Protein AF-J3NDD3-F1 (afdb_monomer_lite)

InterPro domains:
  IPR015679 Phospholipase D family [PTHR18896] (61-213)

Organism: Oryza brachyantha (NCBI:txid4533)

pLDDT: mean 72.45, std 20.19, range [24.38, 97.38]

Sequence (214 aa):
MSQSRAKLGLARESSVKRRPSSTYVLLTVKGPTATCSLSCVVRHPRVARRPLPPSLGVLAATRVATGDPVEGWLDLHGGEHRGHGTPPPTPRARLRFWDVEFDPGWDAGVRLPGSPVYFPERSNCRVRLYQNSPLSGEFDPWVRLVGGLWYRLARLREDLHVAIRDARQFLYVAGCSVNTAITLVRDAAWMIPEADGVTLGELLRRKADEGVRL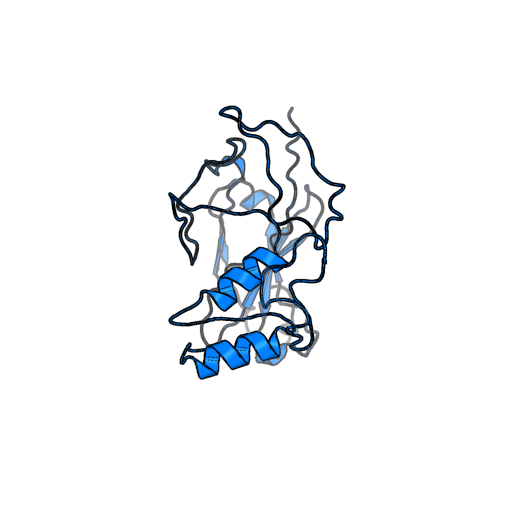

Foldseek 3Di:
DDPPPDPPDPPPDDPFPDDPQDFTWDWDWDDDPVFTKTKTFTDGPVCVPDPFPTQIFIDGVVVQVVQDKDWDWTRGDGGPPPPDPDGGDTDIDIHGDDDPVPPPCVVVPDDQDQDPDPDGDDPPDDDADADDPDDDPPPQDQDADPPRDGDDHDQVLVVVLCCLQPDQAEDDDDDPDDDQQDQSDDDPVDDDPPSPNHTNVNSNVVCVVSVYHD

Secondary structure (DSSP, 8-state):
-------------------TT--EEEEEEESSTTS-EEEEEEE-GGGTTS-PPPEEEEEEHHHHTT-SPEEEE---B-SSTTSSS-PPP--EEEE----GGGSTTTTS-S-------SS---SS-----B-SSPPPTT-----BPTTSPBP--B-HHHHHHHHHHT--SB-----S---TT-BS---GGGPPTT-TT-BHHHHHHHHHHTT-B-

Radius of gyration: 27.93 Å; chains: 1; bounding box: 60×58×60 Å

Structure (mmCIF, N/CA/C/O backbone):
data_AF-J3NDD3-F1
#
_entry.id   AF-J3NDD3-F1
#
loop_
_atom_site.group_PDB
_atom_site.id
_atom_site.type_symbol
_atom_site.label_atom_id
_atom_site.label_alt_id
_atom_site.label_comp_id
_atom_site.label_asym_id
_atom_site.label_entity_id
_atom_site.label_seq_id
_atom_site.pdbx_PDB_ins_code
_atom_site.Cartn_x
_atom_site.Cartn_y
_atom_site.Cartn_z
_atom_site.occupancy
_atom_site.B_iso_or_equiv
_atom_site.auth_seq_id
_atom_site.auth_comp_id
_atom_site.auth_asym_id
_atom_site.auth_atom_id
_atom_site.pdbx_PDB_model_num
ATOM 1 N N . MET A 1 1 ? 22.011 18.867 -31.362 1.00 29.33 1 MET A N 1
ATOM 2 C CA . MET A 1 1 ? 22.880 18.088 -30.452 1.00 29.33 1 MET A CA 1
ATOM 3 C C . MET A 1 1 ? 22.247 18.118 -29.068 1.00 29.33 1 MET A C 1
ATOM 5 O O . MET A 1 1 ? 22.497 19.047 -28.315 1.00 29.33 1 MET A O 1
ATOM 9 N N . SER A 1 2 ? 21.349 17.173 -28.782 1.00 25.53 2 SER A N 1
ATOM 10 C CA . SER A 1 2 ? 20.700 17.047 -27.472 1.00 25.53 2 SER A CA 1
ATOM 11 C C . SER A 1 2 ? 21.396 15.920 -26.715 1.00 25.53 2 SER A C 1
ATOM 13 O O . SER A 1 2 ? 21.479 14.803 -27.220 1.00 25.53 2 SER A O 1
ATOM 15 N N . GLN A 1 3 ? 21.985 16.226 -25.561 1.00 25.28 3 GLN A N 1
ATOM 16 C CA . GLN A 1 3 ? 22.565 15.219 -24.678 1.00 25.28 3 GLN A CA 1
ATOM 17 C C . GLN A 1 3 ? 21.423 14.525 -23.927 1.00 25.28 3 GLN A C 1
ATOM 19 O O . GLN A 1 3 ? 20.888 15.081 -22.968 1.00 25.28 3 GLN A O 1
ATOM 24 N N . SER A 1 4 ? 21.059 13.309 -24.341 1.00 26.16 4 SER A N 1
ATOM 25 C CA . SER A 1 4 ? 20.128 12.467 -23.586 1.00 26.16 4 SER A CA 1
ATOM 26 C C . SER A 1 4 ? 20.752 12.095 -22.240 1.00 26.16 4 SER A C 1
ATOM 28 O O . SER A 1 4 ? 21.642 11.248 -22.140 1.00 26.16 4 SER A O 1
ATOM 30 N N . ARG A 1 5 ?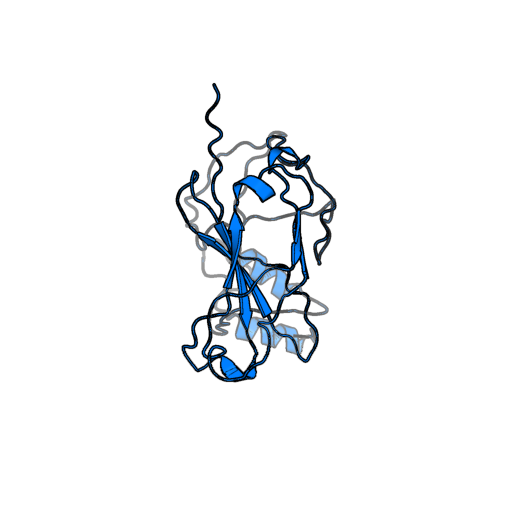 20.296 12.758 -21.173 1.00 25.59 5 ARG A N 1
ATOM 31 C CA . ARG A 1 5 ? 20.556 12.362 -19.785 1.00 25.59 5 ARG A CA 1
ATOM 32 C C . ARG A 1 5 ? 19.717 11.125 -19.468 1.00 25.59 5 ARG A C 1
ATOM 34 O O . ARG A 1 5 ? 18.643 11.227 -18.885 1.00 25.59 5 ARG A O 1
ATOM 41 N N . ALA A 1 6 ? 20.227 9.947 -19.814 1.00 28.81 6 ALA A N 1
ATOM 42 C CA . ALA A 1 6 ? 19.690 8.699 -19.292 1.00 28.81 6 ALA A CA 1
ATOM 43 C C . ALA A 1 6 ? 19.991 8.634 -17.786 1.00 28.81 6 ALA A C 1
ATOM 45 O O . ALA A 1 6 ? 21.134 8.456 -17.359 1.00 28.81 6 ALA A O 1
ATOM 46 N N . LYS A 1 7 ? 18.960 8.811 -16.959 1.00 25.27 7 LYS A N 1
ATOM 47 C CA . LYS A 1 7 ? 19.035 8.511 -15.531 1.00 25.27 7 LYS A CA 1
ATOM 48 C C . LYS A 1 7 ? 19.086 6.988 -15.425 1.00 25.27 7 LYS A C 1
ATOM 50 O O . LYS A 1 7 ? 18.067 6.325 -15.583 1.00 25.27 7 LYS A O 1
ATOM 55 N N . LEU A 1 8 ? 20.284 6.438 -15.217 1.00 30.91 8 LEU A N 1
ATOM 56 C CA . LEU A 1 8 ? 20.494 5.017 -14.940 1.00 30.91 8 LEU A CA 1
ATOM 57 C C . LEU A 1 8 ? 19.839 4.702 -13.584 1.00 30.91 8 LEU A C 1
ATOM 59 O O . LEU A 1 8 ? 20.473 4.739 -12.529 1.00 30.91 8 LEU A O 1
ATOM 63 N N . GLY A 1 9 ? 18.529 4.469 -13.593 1.00 24.38 9 GLY A N 1
ATOM 64 C CA . GLY A 1 9 ? 17.849 3.854 -12.470 1.00 24.38 9 GLY A CA 1
ATOM 65 C C . GLY A 1 9 ? 18.493 2.494 -12.259 1.00 24.38 9 GLY A C 1
ATOM 66 O O . GLY A 1 9 ? 18.558 1.692 -13.191 1.00 24.38 9 GLY A O 1
ATOM 67 N N . LEU A 1 10 ? 19.009 2.236 -11.054 1.00 27.72 10 LEU A N 1
ATOM 68 C CA . LEU A 1 10 ? 19.296 0.873 -10.632 1.00 27.72 10 LEU A CA 1
ATOM 69 C C . LEU A 1 10 ? 17.994 0.082 -10.783 1.00 27.72 10 LEU A C 1
ATOM 71 O O . LEU A 1 10 ? 17.135 0.127 -9.905 1.00 27.72 10 LEU A O 1
ATOM 75 N N . ALA A 1 11 ? 17.849 -0.637 -11.894 1.00 27.36 11 ALA A N 1
ATOM 76 C CA . ALA A 1 11 ? 16.815 -1.635 -12.068 1.00 27.36 11 ALA A CA 1
ATOM 77 C C . ALA A 1 11 ? 17.136 -2.794 -11.116 1.00 27.36 11 ALA A C 1
ATOM 79 O O . ALA A 1 11 ? 17.742 -3.802 -11.479 1.00 27.36 11 ALA A O 1
ATOM 80 N N . ARG A 1 12 ? 16.762 -2.629 -9.846 1.00 29.78 12 ARG A N 1
ATOM 81 C CA . ARG A 1 12 ? 16.504 -3.747 -8.947 1.00 29.78 12 ARG A CA 1
ATOM 82 C C . ARG A 1 12 ? 15.171 -4.349 -9.367 1.00 29.78 12 ARG A C 1
ATOM 84 O O . ARG A 1 12 ? 14.173 -4.076 -8.730 1.00 29.78 12 ARG A O 1
ATOM 91 N N . GLU A 1 13 ? 15.176 -5.119 -10.449 1.00 28.16 13 GLU A N 1
ATOM 92 C CA . GLU A 1 13 ? 14.287 -6.268 -10.641 1.00 28.16 13 GLU A CA 1
ATOM 93 C C . GLU A 1 13 ? 14.603 -6.931 -11.979 1.00 28.16 13 GLU A C 1
ATOM 95 O O . GLU A 1 13 ? 14.283 -6.454 -13.063 1.00 28.16 13 GLU A O 1
ATOM 100 N N . SER A 1 14 ? 15.298 -8.061 -11.887 1.00 33.69 14 SER A N 1
ATOM 101 C CA . SER A 1 14 ? 15.446 -8.996 -12.991 1.00 33.69 14 SER A CA 1
ATOM 102 C C . SER A 1 14 ? 14.223 -9.909 -12.985 1.00 33.69 14 SER A C 1
ATOM 104 O O . SER A 1 14 ? 13.894 -10.507 -11.961 1.00 33.69 14 SER A O 1
ATOM 106 N N . SER A 1 15 ? 13.549 -10.039 -14.130 1.00 29.89 15 SER A N 1
ATOM 107 C CA . SER A 1 15 ? 12.551 -11.091 -14.337 1.00 29.89 15 SER A CA 1
ATOM 108 C C . SER A 1 15 ? 13.238 -12.455 -14.250 1.00 29.89 15 SER A C 1
ATOM 110 O O . SER A 1 15 ? 13.868 -12.930 -15.193 1.00 29.89 15 SER A O 1
ATOM 112 N N . VAL A 1 16 ? 13.142 -13.083 -13.080 1.00 38.16 16 VAL A N 1
ATOM 113 C CA . VAL A 1 16 ? 13.649 -14.429 -12.814 1.00 38.16 16 VAL A CA 1
ATOM 114 C C . VAL A 1 16 ? 12.558 -15.432 -13.177 1.00 38.16 16 VAL A C 1
ATOM 116 O O . VAL A 1 16 ? 11.589 -15.605 -12.438 1.00 38.16 16 VAL A O 1
ATOM 119 N N . LYS A 1 17 ? 12.712 -16.145 -14.296 1.00 33.78 17 LYS A N 1
ATOM 120 C CA . LYS A 1 17 ? 11.849 -17.293 -14.607 1.00 33.78 17 LYS A CA 1
ATOM 121 C C . LYS A 1 17 ? 12.256 -18.468 -13.709 1.00 33.78 17 LYS A C 1
ATOM 123 O O . LYS A 1 17 ? 13.251 -19.140 -13.967 1.00 33.78 17 LYS A O 1
ATOM 128 N N . ARG A 1 18 ? 11.515 -18.679 -12.616 1.00 35.56 18 ARG A N 1
ATOM 129 C CA . ARG A 1 18 ? 11.771 -19.740 -11.627 1.00 35.56 18 ARG A CA 1
ATOM 130 C C . ARG A 1 18 ? 11.330 -21.109 -12.169 1.00 35.56 18 ARG A C 1
ATOM 132 O O . ARG A 1 18 ? 10.158 -21.300 -12.478 1.00 35.56 18 ARG A O 1
ATOM 139 N N . ARG A 1 19 ? 12.246 -22.078 -12.240 1.00 32.81 19 ARG A N 1
ATOM 140 C CA . ARG A 1 19 ? 11.951 -23.524 -12.219 1.00 32.81 19 ARG A CA 1
ATOM 141 C C . ARG A 1 19 ? 12.609 -24.149 -10.973 1.00 32.81 19 ARG A C 1
ATOM 143 O O . ARG A 1 19 ? 13.576 -23.591 -10.464 1.00 32.81 19 ARG A O 1
ATOM 150 N N . PRO A 1 20 ? 12.127 -25.288 -10.444 1.00 32.12 20 PRO A N 1
ATOM 151 C CA . PRO A 1 20 ? 12.496 -25.765 -9.099 1.00 32.12 20 PRO A CA 1
ATOM 152 C C . PRO A 1 20 ? 13.944 -26.275 -8.958 1.00 32.12 20 PRO A C 1
ATOM 154 O O . PRO A 1 20 ? 14.380 -26.614 -7.864 1.00 32.12 20 PRO A O 1
ATOM 157 N N . SER A 1 21 ? 14.710 -26.301 -10.048 1.00 37.81 21 SER A N 1
ATOM 158 C CA . SER A 1 21 ? 16.136 -26.648 -10.119 1.00 37.81 21 SER A CA 1
ATOM 159 C C . SER A 1 21 ? 17.009 -25.463 -10.574 1.00 37.81 21 SER A C 1
ATOM 161 O O . SER A 1 21 ? 18.148 -25.650 -10.998 1.00 37.81 21 SER A O 1
ATOM 163 N N . SER A 1 22 ? 16.466 -24.239 -10.531 1.00 44.84 22 SER A N 1
ATOM 164 C CA . SER A 1 22 ? 16.953 -23.099 -11.310 1.00 44.84 22 SER A CA 1
ATOM 165 C C . SER A 1 22 ? 18.345 -22.611 -10.930 1.00 44.84 22 SER A C 1
ATOM 167 O O . SER A 1 22 ? 18.571 -21.986 -9.895 1.00 44.84 22 SER A O 1
ATOM 169 N N . THR A 1 23 ? 19.244 -22.779 -11.887 1.00 49.88 23 THR A N 1
ATOM 170 C CA . THR A 1 23 ? 20.278 -21.811 -12.225 1.00 49.88 23 THR A CA 1
ATOM 171 C C . THR A 1 23 ? 19.677 -20.408 -12.361 1.00 49.88 23 THR A C 1
ATOM 173 O O . THR A 1 23 ? 18.694 -20.227 -13.083 1.00 49.88 23 THR A O 1
ATOM 176 N N . TYR A 1 24 ? 20.259 -19.413 -11.690 1.00 52.03 24 TYR A N 1
ATOM 177 C CA . TYR A 1 24 ? 19.847 -18.011 -11.827 1.00 52.03 24 TYR A CA 1
ATOM 178 C C . TYR A 1 24 ? 20.755 -17.284 -12.815 1.00 52.03 24 TYR A C 1
ATOM 180 O O . TYR A 1 24 ? 21.969 -17.496 -12.796 1.00 52.03 24 TYR A O 1
ATOM 188 N N . VAL A 1 25 ? 20.153 -16.423 -13.639 1.00 57.19 25 VAL A N 1
ATOM 189 C CA . VAL A 1 25 ? 20.851 -15.504 -14.542 1.00 57.19 25 VAL A CA 1
ATOM 190 C C . VAL A 1 25 ? 20.721 -14.093 -13.985 1.00 57.19 25 VAL A C 1
ATOM 192 O O . VAL A 1 25 ? 19.612 -13.577 -13.860 1.00 57.19 25 VAL A O 1
ATOM 195 N N . LEU A 1 26 ? 21.847 -13.475 -13.638 1.00 59.88 26 LEU A N 1
ATOM 196 C CA . LEU A 1 26 ? 21.906 -12.064 -13.252 1.00 59.88 26 LEU A CA 1
ATOM 197 C C . LEU A 1 26 ? 22.424 -11.249 -14.434 1.00 59.88 26 LEU A C 1
ATOM 199 O O . LEU A 1 26 ? 23.457 -11.602 -14.999 1.00 59.88 26 LEU A O 1
ATOM 203 N N . LEU A 1 27 ? 21.724 -10.164 -14.770 1.00 61.78 27 LEU A N 1
ATOM 204 C CA . LEU A 1 27 ? 22.181 -9.166 -15.733 1.00 61.78 27 LEU A CA 1
ATOM 205 C C . LEU A 1 27 ? 22.717 -7.955 -14.971 1.00 61.78 27 LEU A C 1
ATOM 207 O O . LEU A 1 27 ? 21.981 -7.350 -14.194 1.00 61.78 27 LEU A O 1
ATOM 211 N N . THR A 1 28 ? 23.989 -7.606 -15.170 1.00 62.12 28 THR A N 1
ATOM 212 C CA . THR A 1 28 ? 24.571 -6.390 -14.573 1.00 62.12 28 THR A CA 1
ATOM 213 C C . THR A 1 28 ? 25.165 -5.481 -15.637 1.00 62.12 28 THR A C 1
ATOM 215 O O . THR A 1 28 ? 25.828 -5.963 -16.557 1.00 62.12 28 THR A O 1
ATOM 218 N N . VAL A 1 29 ? 24.919 -4.176 -15.506 1.00 63.25 29 VAL A N 1
ATOM 219 C CA . VAL A 1 29 ? 25.505 -3.133 -16.355 1.00 63.25 29 VAL A CA 1
ATOM 220 C C . VAL A 1 29 ? 26.765 -2.608 -15.670 1.00 63.25 29 VAL A C 1
ATOM 222 O O . VAL A 1 29 ? 26.704 -2.188 -14.515 1.00 63.25 29 VAL A O 1
ATOM 225 N N . LYS A 1 30 ? 27.910 -2.650 -16.357 1.00 56.69 30 LYS A N 1
ATOM 226 C CA . LYS A 1 30 ? 29.196 -2.139 -15.851 1.00 56.69 30 LYS A CA 1
ATOM 227 C C . LYS A 1 30 ? 29.804 -1.123 -16.817 1.00 56.69 30 LYS A C 1
ATOM 229 O O . LYS A 1 30 ? 29.916 -1.438 -17.998 1.00 56.69 30 LYS A O 1
ATOM 234 N N . GLY A 1 31 ? 30.265 0.018 -16.295 1.00 52.38 31 GLY A N 1
ATOM 235 C CA . GLY A 1 31 ? 31.069 1.023 -17.013 1.00 52.38 31 GLY A CA 1
ATOM 236 C C . GLY A 1 31 ? 30.420 2.417 -17.115 1.00 52.38 31 GLY A C 1
ATOM 237 O O . GLY A 1 31 ? 29.223 2.545 -16.855 1.00 52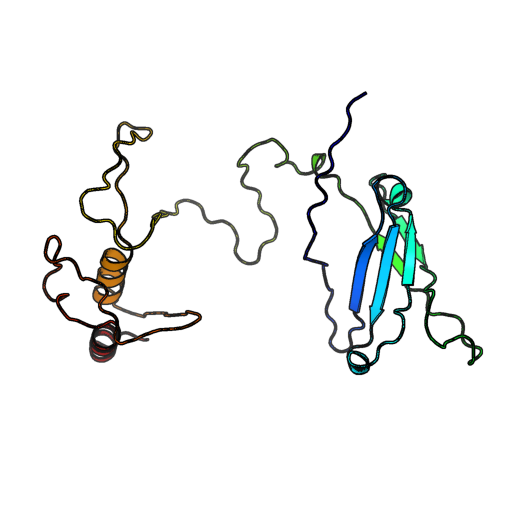.38 31 GLY A O 1
ATOM 238 N N . PRO A 1 32 ? 31.193 3.470 -17.457 1.00 49.78 32 PRO A N 1
ATOM 239 C CA . PRO A 1 32 ? 30.654 4.761 -17.892 1.00 49.78 32 PRO A CA 1
ATOM 240 C C . PRO A 1 32 ? 29.955 4.626 -19.256 1.00 49.78 32 PRO A C 1
ATOM 242 O O . PRO A 1 32 ? 30.239 3.700 -20.011 1.00 49.78 32 PRO A O 1
ATOM 245 N N . THR A 1 33 ? 29.066 5.566 -19.592 1.00 51.81 33 THR A N 1
ATOM 246 C CA . THR A 1 33 ? 28.130 5.524 -20.740 1.00 51.81 33 THR A CA 1
ATOM 247 C C . THR A 1 33 ? 28.732 5.084 -22.083 1.00 51.81 33 THR A C 1
ATOM 249 O O . THR A 1 33 ? 28.030 4.454 -22.868 1.00 51.81 33 THR A O 1
ATOM 252 N N . ALA A 1 34 ? 30.015 5.353 -22.347 1.00 43.97 34 ALA A N 1
ATOM 253 C CA . ALA A 1 34 ? 30.694 4.982 -23.594 1.00 43.97 34 ALA A CA 1
ATOM 254 C C . ALA A 1 34 ? 31.265 3.544 -23.630 1.00 43.97 34 ALA A C 1
ATOM 256 O O . ALA A 1 34 ? 31.567 3.038 -24.707 1.00 43.97 34 ALA A O 1
ATOM 257 N N . THR A 1 35 ? 31.414 2.871 -22.483 1.00 52.12 35 THR A N 1
ATOM 258 C CA . THR A 1 35 ? 31.997 1.516 -22.369 1.00 52.12 35 THR A CA 1
ATOM 259 C C . THR A 1 35 ? 31.118 0.555 -21.567 1.00 52.12 35 THR A C 1
ATOM 261 O O . THR A 1 35 ? 31.589 -0.457 -21.043 1.00 52.12 35 THR A O 1
ATOM 264 N N . CYS A 1 36 ? 29.817 0.849 -21.486 1.00 62.31 36 CYS A N 1
ATOM 265 C CA . CYS A 1 36 ? 28.849 0.002 -20.807 1.00 62.31 36 CYS A CA 1
ATOM 266 C C . CYS A 1 36 ? 28.810 -1.409 -21.415 1.00 62.31 36 CYS A C 1
ATOM 268 O O . CYS A 1 36 ? 28.701 -1.596 -22.630 1.00 62.31 36 CYS A O 1
ATOM 270 N N . SER A 1 37 ? 28.829 -2.415 -20.547 1.00 66.81 37 SER A N 1
ATOM 271 C CA . SER A 1 37 ? 28.619 -3.810 -20.921 1.00 66.81 37 SER A CA 1
ATOM 272 C C . SER A 1 37 ? 27.507 -4.435 -20.090 1.00 66.81 37 SER A C 1
ATOM 274 O O . SER A 1 37 ? 27.386 -4.174 -18.892 1.00 66.81 37 SER A O 1
ATOM 276 N N . LEU A 1 38 ? 26.685 -5.253 -20.740 1.00 67.19 38 LEU A N 1
ATOM 277 C CA . LEU A 1 38 ? 25.712 -6.132 -20.107 1.00 67.19 38 LEU A CA 1
ATOM 278 C C . LEU A 1 38 ? 26.392 -7.459 -19.828 1.00 67.19 38 LEU A C 1
ATOM 280 O O . LEU A 1 38 ? 26.977 -8.058 -20.727 1.00 67.19 38 LEU A O 1
ATOM 284 N N . SER A 1 39 ? 26.304 -7.923 -18.591 1.00 67.38 39 SER A N 1
ATOM 285 C CA . SER A 1 39 ? 26.954 -9.160 -18.191 1.00 67.38 39 SER A CA 1
ATOM 286 C C . SER A 1 39 ? 25.974 -10.168 -17.615 1.00 67.38 39 SER A C 1
ATOM 288 O O . SER A 1 39 ? 25.183 -9.825 -16.744 1.00 67.38 39 SER A O 1
ATOM 290 N N . CYS A 1 40 ? 26.034 -11.397 -18.119 1.00 69.19 40 CYS A N 1
ATOM 291 C CA . CYS A 1 40 ? 25.227 -12.539 -17.711 1.00 69.19 40 CYS A CA 1
ATOM 292 C C . CYS A 1 40 ? 26.032 -13.406 -16.744 1.00 69.19 40 CYS A C 1
ATOM 294 O O . CYS A 1 40 ? 27.119 -13.861 -17.095 1.00 69.19 40 CYS A O 1
ATOM 296 N N . VAL A 1 41 ? 25.501 -13.637 -15.545 1.00 67.81 41 VAL A N 1
ATOM 297 C CA . VAL A 1 41 ? 26.119 -14.494 -14.525 1.00 67.81 41 VAL A CA 1
ATOM 298 C C . VAL A 1 41 ? 25.224 -15.685 -14.233 1.00 67.81 41 VAL A C 1
ATOM 300 O O . VAL A 1 41 ? 24.086 -15.507 -13.803 1.00 67.81 41 VAL A O 1
ATOM 303 N N . VAL A 1 42 ? 25.776 -16.885 -14.394 1.00 66.69 42 VAL A N 1
ATOM 304 C CA . VAL A 1 42 ? 25.106 -18.167 -14.154 1.00 66.69 42 VAL A CA 1
ATOM 305 C C . VAL A 1 42 ? 25.516 -18.713 -12.784 1.00 66.69 42 VAL A C 1
ATOM 307 O O . VAL A 1 42 ? 26.700 -18.907 -12.515 1.00 66.69 42 VAL A O 1
ATOM 310 N N . ARG A 1 43 ? 24.550 -18.961 -11.886 1.00 64.25 43 ARG A N 1
ATOM 311 C CA . ARG A 1 43 ? 24.822 -19.503 -10.537 1.00 64.25 43 ARG A CA 1
ATOM 312 C C . ARG A 1 43 ? 23.971 -20.719 -10.211 1.00 64.25 43 ARG A C 1
ATOM 314 O O . ARG A 1 43 ? 22.753 -20.673 -10.360 1.00 64.25 43 ARG A O 1
ATOM 321 N N . HIS A 1 44 ? 24.610 -21.759 -9.673 1.00 62.34 44 HIS A N 1
ATOM 322 C CA . HIS A 1 44 ? 23.926 -22.928 -9.126 1.00 62.34 44 HIS A CA 1
ATOM 323 C C . HIS A 1 44 ? 23.529 -22.693 -7.651 1.00 62.34 44 HIS A C 1
ATOM 325 O O . HIS A 1 44 ? 24.383 -22.290 -6.853 1.00 62.34 44 HIS A O 1
ATOM 331 N N . PRO A 1 45 ? 22.279 -22.985 -7.241 1.00 59.59 45 PRO A N 1
ATOM 332 C CA . PRO A 1 45 ? 21.769 -22.653 -5.905 1.00 59.59 45 PRO A CA 1
ATOM 333 C C . PRO A 1 45 ? 22.548 -23.309 -4.753 1.00 59.59 45 PRO A C 1
ATOM 335 O O . PRO A 1 45 ? 22.673 -22.720 -3.683 1.00 59.59 45 PRO A O 1
ATOM 338 N N . ARG A 1 46 ? 23.144 -24.492 -4.970 1.00 58.41 46 ARG A N 1
ATOM 339 C CA . ARG A 1 46 ? 23.945 -25.202 -3.948 1.00 58.41 46 ARG A CA 1
ATOM 340 C C . ARG A 1 46 ? 25.375 -24.662 -3.755 1.00 58.41 46 ARG A C 1
ATOM 342 O O . ARG A 1 46 ? 26.040 -25.067 -2.812 1.00 58.41 46 ARG A O 1
ATOM 349 N N . VAL A 1 47 ? 25.852 -23.759 -4.619 1.00 55.50 47 VAL A N 1
ATOM 350 C CA . VAL A 1 47 ? 27.246 -23.250 -4.619 1.00 55.50 47 VAL A CA 1
ATOM 351 C C . VAL A 1 47 ? 27.337 -21.817 -4.062 1.00 55.50 47 VAL A C 1
ATOM 353 O O . VAL A 1 47 ? 28.411 -21.229 -4.004 1.00 55.50 47 VAL A O 1
ATOM 356 N N . ALA A 1 48 ? 26.229 -21.259 -3.557 1.00 52.62 48 ALA A N 1
ATOM 357 C CA . ALA A 1 48 ? 26.127 -19.877 -3.072 1.00 52.62 48 ALA A CA 1
ATOM 358 C C . ALA A 1 48 ? 27.112 -19.475 -1.946 1.00 52.62 48 ALA A C 1
ATOM 360 O O . ALA A 1 48 ? 27.216 -18.289 -1.644 1.00 52.62 48 ALA A O 1
ATOM 361 N N . ARG A 1 49 ? 27.843 -20.424 -1.338 1.00 51.38 49 ARG A N 1
ATOM 362 C CA . ARG A 1 49 ? 28.812 -20.181 -0.251 1.00 51.38 49 ARG A CA 1
ATOM 363 C C . ARG A 1 49 ? 30.294 -20.185 -0.667 1.00 51.38 49 ARG A C 1
ATOM 365 O O . ARG A 1 49 ? 31.130 -19.905 0.184 1.00 51.38 49 ARG A O 1
ATOM 372 N N . ARG A 1 50 ? 30.651 -20.479 -1.928 1.00 46.16 50 ARG A N 1
ATOM 373 C CA . ARG A 1 50 ? 32.048 -20.392 -2.417 1.00 46.16 50 ARG A CA 1
ATOM 374 C C . ARG A 1 50 ? 32.258 -19.146 -3.293 1.00 46.16 50 ARG A C 1
ATOM 376 O O . ARG A 1 50 ? 31.431 -18.898 -4.173 1.00 46.16 50 ARG A O 1
ATOM 383 N N . PRO A 1 51 ? 33.368 -18.401 -3.133 1.00 48.28 51 PRO A N 1
ATOM 384 C CA . PRO A 1 51 ? 33.769 -17.367 -4.077 1.00 48.28 51 PRO A CA 1
ATOM 385 C C . PRO A 1 51 ? 34.408 -18.033 -5.305 1.00 48.28 51 PRO A C 1
ATOM 387 O O . PRO A 1 51 ? 35.623 -18.095 -5.428 1.00 48.28 51 PRO A O 1
ATOM 390 N N . LEU A 1 52 ? 33.593 -18.581 -6.207 1.00 50.31 52 LEU A N 1
ATOM 391 C CA . LEU A 1 52 ? 34.053 -18.877 -7.565 1.00 50.31 52 LEU A CA 1
ATOM 392 C C . LEU A 1 52 ? 33.739 -17.667 -8.453 1.00 50.31 52 LEU A C 1
ATOM 394 O O . LEU A 1 52 ? 32.650 -17.092 -8.315 1.00 50.31 52 LEU A O 1
ATOM 398 N N . PRO A 1 53 ? 34.658 -17.252 -9.345 1.00 52.28 53 PRO A N 1
ATOM 399 C CA . PRO A 1 53 ? 34.3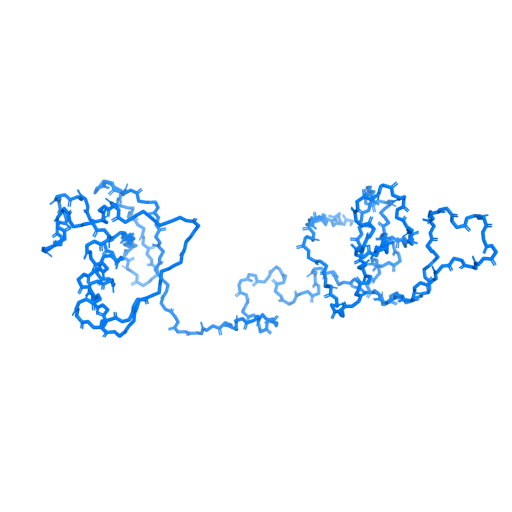73 -16.181 -10.284 1.00 52.28 53 PRO A CA 1
ATOM 400 C C . PRO A 1 53 ? 33.178 -16.621 -11.139 1.00 52.28 53 PRO A C 1
ATOM 402 O O . PRO A 1 53 ? 33.222 -17.707 -11.722 1.00 52.28 53 PRO A O 1
ATOM 405 N N . PRO A 1 54 ? 32.080 -15.845 -11.171 1.00 55.50 54 PRO A N 1
ATOM 406 C CA . PRO A 1 54 ? 30.916 -16.218 -11.951 1.00 55.50 54 PRO A CA 1
ATOM 407 C C . PRO A 1 54 ? 31.318 -16.328 -13.417 1.00 55.50 54 PRO A C 1
ATOM 409 O O . PRO A 1 54 ? 31.983 -15.437 -13.940 1.00 55.50 54 PRO A O 1
ATOM 412 N N . SER A 1 55 ? 30.905 -17.409 -14.066 1.00 60.16 55 SER A N 1
ATOM 413 C CA . SER A 1 55 ? 31.033 -17.542 -15.507 1.00 60.16 55 SER A CA 1
ATOM 414 C C . SER A 1 55 ? 30.216 -16.406 -16.151 1.00 60.16 55 SER A C 1
ATOM 416 O O . SER A 1 55 ? 29.021 -16.247 -15.878 1.00 60.16 55 SER A O 1
ATOM 418 N N . LEU A 1 56 ? 30.912 -15.526 -16.880 1.00 64.06 56 LEU A N 1
ATOM 419 C CA . LEU A 1 56 ? 30.446 -14.202 -17.292 1.00 64.06 56 LEU A CA 1
ATOM 420 C C . LEU A 1 56 ? 30.331 -14.124 -18.814 1.00 64.06 56 LEU A C 1
ATOM 422 O O . LEU A 1 56 ? 31.345 -14.133 -19.504 1.00 64.06 56 LEU A O 1
ATOM 426 N N . GLY A 1 57 ? 29.115 -13.997 -19.336 1.00 68.38 57 GLY A N 1
ATOM 427 C CA . GLY A 1 57 ? 28.901 -13.620 -20.737 1.00 68.38 57 GLY A CA 1
ATOM 428 C C . GLY A 1 57 ? 28.805 -12.107 -20.855 1.00 68.38 57 GLY A C 1
ATOM 429 O O . GLY A 1 57 ? 28.069 -11.510 -20.073 1.00 68.38 57 GLY A O 1
ATOM 430 N N . VAL A 1 58 ? 29.524 -11.479 -21.788 1.00 69.00 58 VAL A N 1
ATOM 431 C CA . VAL A 1 58 ? 29.560 -10.012 -21.936 1.00 69.00 58 VAL A CA 1
ATOM 432 C C . VAL A 1 58 ? 28.988 -9.590 -23.288 1.00 69.00 58 VAL A C 1
ATOM 434 O O . VAL A 1 58 ? 29.423 -10.058 -24.335 1.00 69.00 58 VAL A O 1
ATOM 437 N N . LEU A 1 59 ? 28.026 -8.670 -23.266 1.00 75.50 59 LEU A N 1
ATOM 438 C CA . LEU A 1 59 ? 27.461 -8.011 -24.441 1.00 75.50 59 LEU A CA 1
ATOM 439 C C . LEU A 1 59 ? 27.769 -6.516 -24.393 1.00 75.50 59 LEU A C 1
ATOM 441 O O . LEU A 1 59 ? 27.570 -5.864 -23.367 1.00 75.50 59 LEU A O 1
ATOM 445 N N . ALA A 1 60 ? 28.209 -5.956 -25.519 1.00 79.19 60 ALA A N 1
ATOM 446 C CA . ALA A 1 60 ? 28.371 -4.513 -25.654 1.00 79.19 60 ALA A CA 1
ATOM 447 C C . ALA A 1 60 ? 27.006 -3.824 -25.518 1.00 79.19 60 ALA A C 1
ATOM 449 O O . ALA A 1 60 ? 26.066 -4.167 -26.241 1.00 79.19 60 ALA A O 1
ATOM 450 N N . ALA A 1 61 ? 26.893 -2.842 -24.620 1.00 78.38 61 ALA A N 1
ATOM 451 C CA . ALA A 1 61 ? 25.632 -2.131 -24.425 1.00 78.38 61 ALA A CA 1
ATOM 452 C C . ALA A 1 61 ? 25.196 -1.390 -25.693 1.00 78.38 61 ALA A C 1
ATOM 454 O O . ALA A 1 61 ? 24.004 -1.310 -25.949 1.00 78.38 61 ALA A O 1
ATOM 455 N N . THR A 1 62 ? 26.135 -0.942 -26.532 1.00 80.19 62 THR A N 1
ATOM 456 C CA . THR A 1 62 ? 25.847 -0.301 -27.826 1.00 80.19 62 THR A CA 1
ATOM 457 C C . THR A 1 62 ? 25.020 -1.180 -28.762 1.00 80.19 62 THR A C 1
ATOM 459 O O . THR A 1 62 ? 24.179 -0.660 -29.482 1.00 80.19 62 THR A O 1
ATOM 462 N N . ARG A 1 63 ? 25.197 -2.510 -28.725 1.00 80.19 63 ARG A N 1
ATOM 463 C CA . ARG A 1 63 ? 24.390 -3.443 -29.531 1.00 80.19 63 ARG A CA 1
ATOM 464 C C . ARG A 1 63 ? 22.950 -3.528 -29.048 1.00 80.19 63 ARG A C 1
ATOM 466 O O . ARG A 1 63 ? 22.057 -3.724 -29.856 1.00 80.19 63 ARG A O 1
ATOM 473 N N . VAL A 1 64 ? 22.751 -3.425 -27.738 1.00 82.25 64 VAL A N 1
ATOM 474 C CA . VAL A 1 64 ? 21.441 -3.543 -27.091 1.00 82.25 64 VAL A CA 1
ATOM 475 C C . VAL A 1 64 ? 20.710 -2.198 -27.090 1.00 82.25 64 VAL A C 1
ATOM 477 O O . VAL A 1 64 ? 19.496 -2.171 -27.240 1.00 82.25 64 VAL A O 1
ATOM 480 N N . ALA A 1 65 ? 21.442 -1.086 -27.000 1.00 82.00 65 ALA A N 1
ATOM 481 C CA . ALA A 1 65 ? 20.916 0.278 -26.995 1.00 82.00 65 ALA A CA 1
ATOM 482 C C . ALA A 1 65 ? 20.234 0.693 -28.310 1.00 82.00 65 ALA A C 1
ATOM 484 O O . ALA A 1 65 ? 19.512 1.681 -28.323 1.00 82.00 65 ALA A O 1
ATOM 485 N N . THR A 1 66 ? 20.425 -0.057 -29.398 1.00 84.06 66 THR A N 1
ATOM 486 C CA . THR A 1 66 ? 19.707 0.144 -30.670 1.00 84.06 66 THR A CA 1
ATOM 487 C C . THR A 1 66 ? 18.195 -0.068 -30.542 1.00 84.06 66 THR A C 1
ATOM 489 O O . THR A 1 66 ? 17.442 0.428 -31.371 1.00 84.06 66 THR A O 1
ATOM 492 N N . GLY A 1 67 ? 17.740 -0.813 -29.524 1.00 83.19 67 GLY A N 1
ATOM 493 C CA . GLY A 1 67 ? 16.336 -1.204 -29.349 1.00 83.19 67 GLY A CA 1
ATOM 494 C C . GLY A 1 67 ? 15.922 -2.440 -30.160 1.00 83.19 67 GLY A C 1
ATOM 495 O O . GLY A 1 67 ? 14.844 -3.010 -29.929 1.00 83.19 67 GLY A O 1
ATOM 496 N N . ASP A 1 68 ? 16.790 -2.908 -31.059 1.00 87.88 68 ASP A N 1
ATOM 497 C CA . ASP A 1 68 ? 16.582 -4.142 -31.804 1.00 87.88 68 ASP A CA 1
ATOM 498 C C . ASP A 1 68 ? 16.759 -5.370 -30.896 1.00 87.88 68 ASP A C 1
ATOM 500 O O . ASP A 1 68 ? 17.601 -5.375 -29.989 1.00 87.88 68 ASP A O 1
ATOM 504 N N . PRO A 1 69 ? 15.980 -6.449 -31.105 1.00 86.56 69 PRO A N 1
ATOM 505 C CA . PRO A 1 69 ? 16.197 -7.697 -30.393 1.00 86.56 69 PRO A CA 1
ATOM 506 C C . PRO A 1 69 ? 17.599 -8.252 -30.676 1.00 86.56 69 PRO A C 1
ATOM 508 O O . PRO A 1 69 ? 17.920 -8.628 -31.801 1.00 86.56 69 PRO A O 1
ATOM 511 N N . VAL A 1 70 ? 18.412 -8.376 -29.632 1.00 85.75 70 VAL A N 1
ATOM 512 C CA . VAL A 1 70 ? 19.700 -9.063 -29.681 1.00 85.75 70 VAL A CA 1
ATOM 513 C C . VAL A 1 70 ? 19.490 -10.492 -29.211 1.00 85.75 70 VAL A C 1
ATOM 515 O O . VAL A 1 70 ? 19.118 -10.735 -28.062 1.00 85.75 70 VAL A O 1
ATOM 518 N N . GLU A 1 71 ? 19.740 -11.449 -30.096 1.00 85.75 71 GLU A N 1
ATOM 519 C CA . GLU A 1 71 ? 19.682 -12.871 -29.784 1.00 85.75 71 GLU A CA 1
ATOM 520 C C . GLU A 1 71 ? 21.000 -13.546 -30.144 1.00 85.75 71 GLU A C 1
ATOM 522 O O . GLU A 1 71 ? 21.583 -13.282 -31.195 1.00 85.75 71 GLU A O 1
ATOM 527 N N . GLY A 1 72 ? 21.488 -14.414 -29.264 1.00 81.75 72 GLY A N 1
ATOM 528 C CA . GLY A 1 72 ? 22.714 -15.146 -29.530 1.00 81.75 72 GLY A CA 1
ATOM 529 C C . GLY A 1 72 ? 23.138 -16.061 -28.397 1.00 81.75 72 GLY A C 1
ATOM 530 O O . GLY A 1 72 ? 22.581 -16.042 -27.296 1.00 81.75 72 GLY A O 1
ATOM 531 N N . TRP A 1 73 ? 24.142 -16.870 -28.706 1.00 82.00 73 TRP A N 1
ATOM 532 C CA . TRP A 1 73 ? 24.876 -17.667 -27.736 1.00 82.00 73 TRP A CA 1
ATOM 533 C C . TRP A 1 73 ? 25.901 -16.776 -27.033 1.0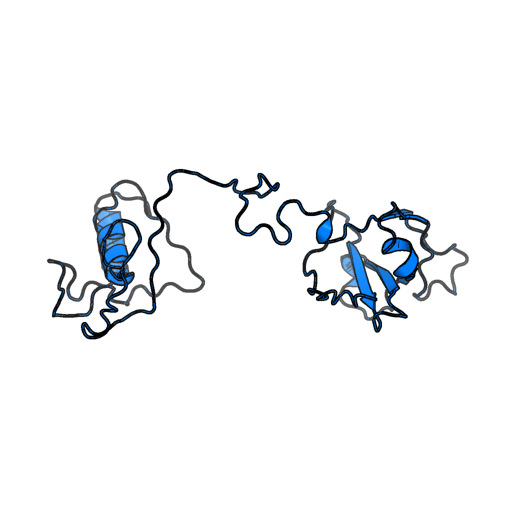0 82.00 73 TRP A C 1
ATOM 535 O O . TRP A 1 73 ? 26.601 -16.004 -27.687 1.00 82.00 73 TRP A O 1
ATOM 545 N N . LEU A 1 74 ? 25.943 -16.840 -25.703 1.00 76.81 74 LEU A N 1
ATOM 546 C CA . LEU A 1 74 ? 26.884 -16.075 -24.892 1.00 76.81 74 LEU A CA 1
ATOM 547 C C . LEU A 1 74 ? 27.986 -16.993 -24.390 1.00 76.81 74 LEU A C 1
ATOM 549 O O . LEU A 1 74 ? 27.708 -17.925 -23.642 1.00 76.81 74 LEU A O 1
ATOM 553 N N . ASP A 1 75 ? 29.228 -16.694 -24.744 1.00 73.38 75 ASP A N 1
ATOM 554 C CA . ASP A 1 75 ? 30.370 -17.407 -24.186 1.00 73.38 75 ASP A CA 1
ATOM 555 C C . ASP A 1 75 ? 30.563 -16.978 -22.735 1.00 73.38 75 ASP A C 1
ATOM 557 O O . ASP A 1 75 ? 30.794 -15.805 -22.438 1.00 73.38 75 ASP A O 1
ATOM 561 N N . LEU A 1 76 ? 30.422 -17.921 -21.804 1.00 70.56 76 LEU A N 1
ATOM 562 C CA . LEU A 1 76 ? 30.655 -17.633 -20.398 1.00 70.56 76 LEU A CA 1
ATOM 563 C C . LEU A 1 76 ? 32.153 -17.723 -20.097 1.00 70.56 76 LEU A C 1
ATOM 565 O O . LEU A 1 76 ? 32.757 -18.794 -20.148 1.00 70.56 76 LEU A O 1
ATOM 569 N N . HIS A 1 77 ? 32.751 -16.592 -19.739 1.00 65.12 77 HIS A N 1
ATOM 570 C CA . HIS A 1 77 ? 34.154 -16.494 -19.361 1.00 65.12 77 HIS A CA 1
ATOM 571 C C . HIS A 1 77 ? 34.301 -16.527 -17.833 1.00 65.12 77 HIS A C 1
ATOM 573 O O . HIS A 1 77 ? 33.731 -15.694 -17.132 1.00 65.12 77 HIS A O 1
ATOM 579 N N . GLY A 1 78 ? 35.075 -17.476 -17.300 1.00 58.62 78 GLY A N 1
ATOM 580 C CA . GLY A 1 78 ? 35.373 -17.579 -15.863 1.00 58.62 78 GLY A CA 1
ATOM 581 C C . GLY A 1 78 ? 34.921 -18.896 -15.223 1.00 58.62 78 GLY A C 1
ATOM 582 O O . GLY A 1 78 ? 33.894 -19.462 -15.590 1.00 58.62 78 GLY A O 1
ATOM 583 N N . GLY A 1 79 ? 35.723 -19.379 -14.270 1.00 56.34 79 GLY A N 1
ATOM 584 C CA . GLY A 1 79 ? 35.587 -20.677 -13.597 1.00 56.34 79 GLY A CA 1
ATOM 585 C C . GLY A 1 79 ? 36.767 -21.608 -13.903 1.00 56.34 79 GLY A C 1
ATOM 586 O O . GLY A 1 79 ? 37.372 -21.513 -14.968 1.00 56.34 79 GLY A O 1
ATOM 587 N N . GLU A 1 80 ? 37.092 -22.524 -12.986 1.00 51.03 80 GLU A N 1
ATOM 588 C CA . GLU A 1 80 ? 38.147 -23.559 -13.109 1.00 51.03 80 GLU A CA 1
ATOM 589 C C . GLU A 1 80 ? 37.892 -24.595 -14.233 1.00 51.03 80 GLU A C 1
ATOM 591 O O . GLU A 1 80 ? 38.439 -25.692 -14.236 1.00 51.03 80 GLU A O 1
ATOM 596 N N . HIS A 1 81 ? 37.103 -24.263 -15.256 1.00 52.66 81 HIS A N 1
ATOM 597 C CA . HIS A 1 81 ? 36.849 -25.121 -16.416 1.00 52.66 81 HIS A CA 1
ATOM 598 C C . HIS A 1 81 ? 38.027 -25.192 -17.402 1.00 52.66 81 HIS A C 1
ATOM 600 O O . HIS A 1 81 ? 37.892 -25.763 -18.479 1.00 52.66 81 HIS A O 1
ATOM 606 N N . ARG A 1 82 ? 39.204 -24.661 -17.047 1.00 49.12 82 ARG A N 1
ATOM 607 C CA . ARG A 1 82 ? 40.421 -24.802 -17.862 1.00 49.12 82 ARG A CA 1
ATOM 608 C C . ARG A 1 82 ? 41.053 -26.205 -17.795 1.00 49.12 82 ARG A C 1
ATOM 610 O O . ARG A 1 82 ? 41.983 -26.452 -18.549 1.00 49.12 82 ARG A O 1
ATOM 617 N N . GLY A 1 83 ? 40.564 -27.114 -16.940 1.00 47.91 83 GLY A N 1
ATOM 618 C CA . GLY A 1 83 ? 41.201 -28.420 -16.695 1.00 47.91 83 GLY A CA 1
ATOM 619 C C . GLY A 1 83 ? 40.494 -29.680 -17.222 1.00 47.91 83 GLY A C 1
ATOM 620 O O . GLY A 1 83 ? 41.092 -30.747 -17.173 1.00 47.91 83 GLY A O 1
ATOM 621 N N . HIS A 1 84 ? 39.250 -29.610 -17.715 1.00 51.31 84 HIS A N 1
ATOM 622 C CA . HIS A 1 84 ? 38.415 -30.814 -17.907 1.00 51.31 84 HIS A CA 1
ATOM 623 C C . HIS A 1 84 ? 37.846 -31.012 -19.320 1.00 51.31 84 HIS A C 1
ATOM 625 O O . HIS A 1 84 ? 36.734 -31.509 -19.437 1.00 51.31 84 HIS A O 1
ATOM 631 N N . GLY A 1 85 ? 38.544 -30.609 -20.391 1.00 52.84 85 GLY A N 1
ATOM 632 C CA . GLY A 1 85 ? 38.223 -31.003 -21.785 1.00 52.84 85 GLY A CA 1
ATOM 633 C C . GLY A 1 85 ? 36.785 -30.752 -22.285 1.00 52.84 85 GLY A C 1
ATOM 634 O O . GLY A 1 85 ? 36.423 -31.201 -23.366 1.00 52.84 85 GLY A O 1
ATOM 635 N N . THR A 1 86 ? 35.956 -30.058 -21.504 1.00 58.34 86 THR A N 1
ATOM 636 C CA . THR A 1 86 ? 34.529 -29.857 -21.738 1.00 58.34 86 THR A CA 1
ATOM 637 C C . THR A 1 86 ? 34.366 -28.427 -22.238 1.00 58.34 86 THR A C 1
ATOM 639 O O . THR A 1 86 ? 34.881 -27.514 -21.581 1.00 58.34 86 THR A O 1
ATOM 642 N N . PRO A 1 87 ? 33.694 -28.198 -23.381 1.00 61.00 87 PRO A N 1
ATOM 643 C CA . PRO A 1 87 ? 33.478 -26.850 -23.886 1.00 61.00 87 PRO A CA 1
ATOM 644 C C . PRO A 1 87 ? 32.723 -26.006 -22.847 1.00 61.00 87 PRO A C 1
ATOM 646 O O . PRO A 1 87 ? 31.873 -26.537 -22.121 1.00 61.00 87 PRO A O 1
ATOM 649 N N . PRO A 1 88 ? 33.029 -24.701 -22.742 1.00 64.19 88 PRO A N 1
ATOM 650 C CA . PRO A 1 88 ? 32.346 -23.830 -21.800 1.00 64.19 88 PRO A CA 1
ATOM 651 C C . PRO A 1 88 ? 30.839 -23.794 -22.108 1.00 64.19 88 PRO A C 1
ATOM 653 O O . PRO A 1 88 ? 30.450 -23.814 -23.278 1.00 64.19 88 PRO A O 1
ATOM 656 N N . PRO A 1 89 ? 29.970 -23.736 -21.084 1.00 68.44 89 PRO A N 1
ATOM 657 C CA . PRO A 1 89 ? 28.537 -23.615 -21.303 1.00 68.44 89 PRO A CA 1
ATOM 658 C C . PRO A 1 89 ? 28.210 -22.304 -22.026 1.00 68.44 89 PRO A C 1
ATOM 660 O O . PRO A 1 89 ? 28.585 -21.228 -21.562 1.00 68.44 89 PRO A O 1
ATOM 663 N N . THR A 1 90 ? 27.459 -22.399 -23.122 1.00 73.75 90 THR A N 1
ATOM 664 C CA . THR A 1 90 ? 26.976 -21.258 -23.904 1.00 73.75 90 THR A CA 1
ATOM 665 C C . THR A 1 90 ? 25.457 -21.146 -23.752 1.00 73.75 90 THR A C 1
ATOM 667 O O . THR A 1 90 ? 24.706 -21.888 -24.378 1.00 73.75 90 THR A O 1
ATOM 670 N N . PRO A 1 91 ? 24.923 -20.287 -22.870 1.00 77.12 91 PRO A N 1
ATOM 671 C CA . PRO A 1 91 ? 23.491 -20.028 -22.832 1.00 77.12 91 PRO A CA 1
ATOM 672 C C . PRO A 1 91 ? 23.058 -19.196 -24.041 1.00 77.12 91 PRO A C 1
ATOM 674 O O . PRO A 1 91 ? 23.716 -18.228 -24.425 1.00 77.12 91 PRO A O 1
ATOM 677 N N . ARG A 1 92 ? 21.895 -19.535 -24.600 1.00 81.81 92 ARG A N 1
ATOM 678 C CA . ARG A 1 92 ? 21.197 -18.688 -25.569 1.00 81.81 92 ARG A CA 1
ATOM 679 C C . ARG A 1 92 ? 20.380 -17.644 -24.823 1.00 81.81 92 ARG A C 1
ATOM 681 O O . ARG A 1 92 ? 19.552 -17.991 -23.981 1.00 81.81 92 ARG A O 1
ATOM 688 N N . ALA A 1 93 ? 20.592 -16.377 -25.147 1.00 81.31 93 ALA A N 1
ATOM 689 C CA . ALA A 1 93 ? 19.838 -15.267 -24.585 1.00 81.31 93 ALA A CA 1
ATOM 690 C C . ALA A 1 93 ? 19.188 -14.451 -25.701 1.00 81.31 93 ALA A C 1
ATOM 692 O O . ALA A 1 93 ? 19.783 -14.250 -26.758 1.00 81.31 93 ALA A O 1
ATOM 693 N N . ARG A 1 94 ? 17.975 -13.960 -25.433 1.00 84.88 94 ARG A N 1
ATOM 694 C CA . ARG A 1 94 ? 17.290 -12.954 -26.244 1.00 84.88 94 ARG A CA 1
ATOM 695 C C . ARG A 1 94 ? 16.993 -11.756 -25.358 1.00 84.88 94 ARG A C 1
ATOM 697 O O . ARG A 1 94 ? 16.337 -11.894 -24.329 1.00 84.88 94 ARG A O 1
ATOM 704 N N . LEU A 1 95 ? 17.502 -10.603 -25.754 1.00 85.31 95 LEU A N 1
ATOM 705 C CA . LEU A 1 95 ? 17.416 -9.345 -25.029 1.00 85.31 95 LEU A CA 1
ATOM 706 C C . LEU A 1 95 ? 16.843 -8.293 -25.966 1.00 85.31 95 LEU A C 1
ATOM 708 O O . LEU A 1 95 ? 17.154 -8.275 -27.152 1.00 85.31 95 LEU A O 1
ATOM 712 N N . ARG A 1 96 ? 16.017 -7.403 -25.433 1.00 85.62 96 ARG A N 1
ATOM 713 C CA . ARG A 1 96 ? 15.572 -6.212 -26.146 1.00 85.62 96 ARG A CA 1
ATOM 714 C C . ARG A 1 96 ? 15.549 -5.064 -25.162 1.00 85.62 96 ARG A C 1
ATOM 716 O O . ARG A 1 96 ? 15.006 -5.209 -24.068 1.00 85.62 96 ARG A O 1
ATOM 723 N N . PHE A 1 97 ? 16.164 -3.962 -25.551 1.00 86.50 97 PHE A N 1
ATOM 724 C CA . PHE A 1 97 ? 16.044 -2.716 -24.822 1.00 86.50 97 PHE A CA 1
ATOM 725 C C . PHE A 1 97 ? 14.810 -1.969 -25.308 1.00 86.50 97 PHE A C 1
ATOM 727 O O . PHE A 1 97 ? 14.536 -1.930 -26.506 1.00 86.50 97 PHE A O 1
ATOM 734 N N . TRP A 1 98 ? 14.084 -1.389 -24.367 1.00 84.50 98 TRP A N 1
ATOM 735 C CA . TRP A 1 98 ? 13.022 -0.442 -24.648 1.00 84.50 98 TRP A CA 1
ATOM 736 C C . TRP A 1 98 ? 13.459 0.863 -24.009 1.00 84.50 98 TRP A C 1
ATOM 738 O O . TRP A 1 98 ? 13.623 0.915 -22.788 1.00 84.50 98 TRP A O 1
ATOM 748 N N . ASP A 1 99 ? 13.720 1.869 -24.839 1.00 85.75 99 ASP A N 1
ATOM 749 C CA . ASP A 1 99 ? 13.936 3.220 -24.335 1.00 85.75 99 ASP A CA 1
ATOM 750 C C . ASP A 1 99 ? 12.686 3.689 -23.580 1.00 85.75 99 ASP A C 1
ATOM 752 O O . ASP A 1 99 ? 11.563 3.301 -23.916 1.00 85.75 99 ASP A O 1
ATOM 756 N N . VAL A 1 100 ? 12.885 4.506 -22.550 1.00 85.12 100 VAL A N 1
ATOM 757 C CA . VAL A 1 100 ? 11.781 5.044 -21.758 1.00 85.12 100 VAL A CA 1
ATOM 758 C C . VAL A 1 100 ? 10.839 5.886 -22.620 1.00 85.12 100 VAL A C 1
ATOM 760 O O . VAL A 1 100 ? 9.643 5.890 -22.367 1.00 85.12 100 VAL A O 1
ATOM 763 N N . GLU A 1 101 ? 11.345 6.506 -23.689 1.00 88.94 101 GLU A N 1
ATOM 764 C CA . GLU A 1 101 ? 10.547 7.266 -24.657 1.00 88.94 101 GLU A CA 1
ATOM 765 C C . GLU A 1 101 ? 9.503 6.409 -25.399 1.00 88.94 101 GLU A C 1
ATOM 767 O O . GLU A 1 101 ? 8.534 6.950 -25.931 1.00 88.94 101 GLU A O 1
ATOM 772 N N . PHE A 1 102 ? 9.653 5.077 -25.419 1.00 84.75 102 PHE A N 1
ATOM 773 C CA . PHE A 1 102 ? 8.637 4.170 -25.969 1.00 84.75 102 PHE A CA 1
ATOM 774 C C . PHE A 1 102 ? 7.489 3.877 -24.995 1.00 84.75 102 PHE A C 1
ATOM 776 O O . PHE A 1 102 ? 6.495 3.273 -25.406 1.00 84.75 102 PHE A O 1
ATOM 783 N N . ASP A 1 103 ? 7.604 4.259 -23.721 1.00 82.75 103 ASP A N 1
ATOM 784 C CA . ASP A 1 103 ? 6.512 4.132 -22.761 1.00 82.75 103 ASP A CA 1
ATOM 785 C C . ASP A 1 103 ? 5.444 5.206 -23.055 1.00 82.75 103 ASP A C 1
ATOM 787 O O . ASP A 1 103 ? 5.745 6.399 -22.997 1.00 82.75 103 ASP A O 1
ATOM 791 N N . PRO A 1 104 ? 4.175 4.841 -23.331 1.00 81.44 104 PRO A N 1
ATOM 792 C CA . PRO A 1 104 ? 3.103 5.814 -23.566 1.00 81.44 104 PRO A CA 1
ATOM 793 C C . PRO A 1 104 ? 2.813 6.766 -22.390 1.00 81.44 104 PRO A C 1
ATOM 795 O O . PRO A 1 104 ? 2.058 7.734 -22.557 1.00 81.44 104 PRO A O 1
ATOM 798 N N . GLY A 1 105 ? 3.318 6.447 -21.195 1.00 82.12 105 GLY A N 1
ATOM 799 C CA . GLY A 1 105 ? 3.273 7.270 -19.991 1.00 82.12 105 GLY A CA 1
ATOM 800 C C . GLY A 1 105 ? 4.497 8.170 -19.799 1.00 82.12 105 GLY A C 1
ATOM 801 O O . GLY A 1 105 ? 4.484 9.010 -18.899 1.00 82.12 105 GLY A O 1
ATOM 802 N N . TRP A 1 106 ? 5.539 8.042 -20.625 1.00 87.88 106 TRP A N 1
ATOM 803 C CA . TRP A 1 106 ? 6.704 8.920 -20.561 1.00 87.88 106 TRP A CA 1
ATOM 804 C C . TRP A 1 106 ? 6.325 10.366 -20.887 1.00 87.88 106 TRP A C 1
ATOM 806 O O . TRP A 1 106 ? 5.644 10.632 -21.874 1.00 87.88 106 TRP A O 1
ATOM 816 N N . ASP A 1 107 ? 6.740 11.290 -20.016 1.00 89.81 107 ASP A N 1
ATOM 817 C CA . ASP A 1 107 ? 6.475 12.738 -20.096 1.00 89.81 107 ASP A CA 1
ATOM 818 C C . ASP A 1 107 ? 4.988 13.138 -20.258 1.00 89.81 107 ASP A C 1
ATOM 820 O O . ASP A 1 107 ? 4.655 14.276 -20.573 1.00 89.81 107 ASP A O 1
ATOM 824 N N . ALA A 1 108 ? 4.060 12.210 -20.001 1.00 85.81 108 ALA A N 1
ATOM 825 C CA . ALA A 1 108 ? 2.623 12.408 -20.201 1.00 85.81 108 ALA A CA 1
ATOM 826 C C . ALA A 1 108 ? 1.843 12.619 -18.887 1.00 85.81 108 ALA A C 1
ATOM 828 O O . ALA A 1 108 ? 0.612 12.680 -18.891 1.00 85.81 108 ALA A O 1
ATOM 829 N N . GLY A 1 109 ? 2.543 12.717 -17.752 1.00 84.19 109 GLY A N 1
ATOM 830 C CA . GLY A 1 109 ? 1.934 12.802 -16.424 1.00 84.19 109 GLY A CA 1
ATOM 831 C C . GLY A 1 109 ? 1.218 11.511 -16.013 1.00 84.19 109 GLY A C 1
ATOM 832 O O . GLY A 1 109 ? 1.587 10.412 -16.426 1.00 84.19 109 GLY A O 1
ATOM 833 N N . VAL A 1 110 ? 0.187 11.629 -15.168 1.00 80.44 110 VAL A N 1
ATOM 834 C CA . VAL A 1 110 ? -0.607 10.472 -14.724 1.00 80.44 110 VAL A CA 1
ATOM 835 C C . VAL A 1 110 ? -1.553 10.047 -15.847 1.00 80.44 110 VAL A C 1
ATOM 837 O O . VAL A 1 110 ? -2.708 10.460 -15.912 1.00 80.44 110 VAL A O 1
ATOM 840 N N . ARG A 1 111 ? -1.055 9.189 -16.734 1.00 70.56 111 ARG A N 1
ATOM 841 C CA . ARG A 1 111 ? -1.892 8.238 -17.466 1.00 70.56 111 ARG A CA 1
ATOM 842 C C . ARG A 1 111 ? -2.011 6.986 -16.619 1.00 70.56 111 ARG A C 1
ATOM 844 O O . ARG A 1 111 ? -1.036 6.587 -15.998 1.00 70.56 111 ARG A O 1
ATOM 851 N N . LEU A 1 112 ? -3.195 6.392 -16.590 1.00 63.66 112 LEU A N 1
ATOM 852 C CA . LEU A 1 112 ? -3.474 5.143 -15.890 1.00 63.66 112 LEU A CA 1
ATOM 853 C C . LEU A 1 112 ? -3.444 4.004 -16.918 1.00 63.66 112 LEU A C 1
ATOM 855 O O . LEU A 1 112 ? -4.413 3.864 -17.671 1.00 63.66 112 LEU A O 1
ATOM 859 N N . PRO A 1 113 ? -2.350 3.226 -17.051 1.00 61.53 113 PRO A N 1
ATOM 860 C CA . PRO A 1 113 ? -2.312 2.096 -17.959 1.00 61.53 113 PRO A CA 1
ATOM 861 C C . PRO A 1 113 ? -2.549 0.790 -17.192 1.00 61.53 113 PRO A C 1
ATOM 863 O O . PRO A 1 113 ? -2.092 0.602 -16.065 1.00 61.53 113 PRO A O 1
ATOM 866 N N . GLY A 1 114 ? -3.202 -0.165 -17.857 1.00 61.72 114 GLY A N 1
ATOM 867 C CA . GLY A 1 114 ? -3.371 -1.548 -17.403 1.00 61.72 114 GLY A CA 1
ATOM 868 C C . GLY A 1 114 ? -2.076 -2.366 -17.451 1.00 61.72 114 GLY A C 1
ATOM 869 O O . GLY A 1 114 ? -2.042 -3.429 -18.070 1.00 61.72 114 GLY A O 1
ATOM 870 N N . SER A 1 115 ? -1.001 -1.870 -16.834 1.00 67.38 115 SER A N 1
ATOM 871 C CA . SER A 1 115 ? 0.238 -2.628 -16.649 1.00 67.38 115 SER A CA 1
ATOM 872 C C . SER A 1 115 ? -0.062 -3.938 -15.910 1.00 67.38 115 SER A C 1
ATOM 874 O O . SER A 1 115 ? -0.882 -3.938 -14.988 1.00 67.38 115 SER A O 1
ATOM 876 N N . PRO A 1 116 ? 0.580 -5.064 -16.274 1.00 71.19 116 PRO A N 1
ATOM 877 C CA . PRO A 1 116 ? 0.321 -6.356 -15.650 1.00 71.19 116 PRO A CA 1
ATOM 878 C C . PRO A 1 116 ? 0.907 -6.389 -14.233 1.00 71.19 116 PRO A C 1
ATOM 880 O O . PR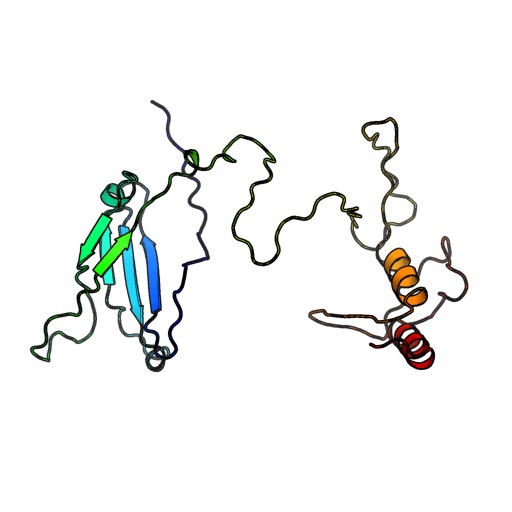O A 1 116 ? 2.021 -6.853 -14.001 1.00 71.19 116 PRO A O 1
ATOM 883 N N . VAL A 1 117 ? 0.145 -5.872 -13.276 1.00 83.94 117 VAL A N 1
ATOM 884 C CA . VAL A 1 117 ? 0.421 -5.931 -11.839 1.00 83.94 117 VAL A CA 1
ATOM 885 C C . VAL A 1 117 ? -0.483 -6.974 -11.181 1.00 83.94 117 VAL A C 1
ATOM 887 O O . VAL A 1 117 ? -1.574 -7.259 -11.670 1.00 83.94 117 VAL A O 1
ATOM 890 N N . TYR A 1 118 ? -0.044 -7.557 -10.060 1.00 90.19 118 TYR A N 1
ATOM 891 C CA . TYR A 1 118 ? -0.824 -8.587 -9.355 1.00 90.19 118 TYR A CA 1
ATOM 892 C C . TYR A 1 118 ? -2.187 -8.060 -8.870 1.00 90.19 118 TYR A C 1
ATOM 894 O O . TYR A 1 118 ? -3.190 -8.766 -8.945 1.00 90.19 118 TYR A O 1
ATOM 902 N N . PHE A 1 119 ? -2.227 -6.807 -8.402 1.00 87.88 119 PHE A N 1
ATOM 903 C CA . PHE A 1 119 ? -3.462 -6.112 -8.045 1.00 87.88 119 PHE A CA 1
ATOM 904 C C . PHE A 1 119 ? -3.750 -5.024 -9.078 1.00 87.88 119 PHE A C 1
ATOM 906 O O . PHE A 1 119 ? -3.038 -4.019 -9.081 1.00 87.88 119 PHE A O 1
ATOM 913 N N . PRO A 1 120 ? -4.761 -5.202 -9.945 1.00 85.88 120 PRO A N 1
ATOM 914 C CA . PRO A 1 120 ? -5.102 -4.196 -10.937 1.00 85.88 120 PRO A CA 1
ATOM 915 C C . PRO A 1 120 ? -5.631 -2.930 -10.262 1.00 85.88 120 PRO A C 1
ATOM 917 O O . PRO A 1 120 ? -6.146 -2.960 -9.138 1.00 85.88 120 PRO A O 1
ATOM 920 N N . GLU A 1 121 ? -5.529 -1.821 -10.981 1.00 85.25 121 GLU A N 1
ATOM 921 C CA . GLU A 1 121 ? -6.076 -0.544 -10.549 1.00 85.25 121 GLU A CA 1
ATOM 922 C C . GLU A 1 121 ? -7.598 -0.616 -10.342 1.00 85.25 121 GLU A C 1
ATOM 924 O O . GLU A 1 121 ? -8.314 -1.328 -11.050 1.00 85.25 121 GLU A O 1
ATOM 929 N N . ARG A 1 122 ? -8.102 0.134 -9.358 1.00 87.38 122 ARG A N 1
ATOM 930 C CA . ARG A 1 122 ? -9.531 0.246 -9.060 1.00 87.38 122 ARG A CA 1
ATOM 931 C C . ARG A 1 122 ? -9.964 1.704 -9.136 1.00 87.38 122 ARG A C 1
ATOM 933 O O . ARG A 1 122 ? -9.400 2.556 -8.455 1.00 87.38 122 ARG A O 1
ATOM 940 N N . SER A 1 123 ? -11.000 1.970 -9.924 1.00 89.12 123 SER A N 1
ATOM 941 C CA . SER A 1 123 ? -11.638 3.283 -10.003 1.00 89.12 123 SER A CA 1
ATOM 942 C C . SER A 1 123 ? -12.640 3.490 -8.860 1.00 89.12 123 SER A C 1
ATOM 944 O O . SER A 1 123 ? -12.959 2.563 -8.111 1.00 89.12 123 SER A O 1
ATOM 946 N N . ASN A 1 124 ? -13.122 4.727 -8.696 1.00 92.31 124 ASN A N 1
ATOM 947 C CA . ASN A 1 124 ? -14.119 5.109 -7.682 1.00 92.31 124 ASN A CA 1
ATOM 948 C C . ASN A 1 124 ? -13.703 4.815 -6.228 1.00 92.31 124 ASN A C 1
ATOM 950 O O . ASN A 1 124 ? -14.541 4.618 -5.349 1.00 92.31 124 ASN A O 1
ATOM 954 N N . CYS A 1 125 ? -12.398 4.790 -5.961 1.00 93.00 125 CYS A N 1
ATOM 955 C CA . CYS A 1 125 ? -11.862 4.632 -4.617 1.00 93.00 125 CYS A CA 1
ATOM 956 C C . CYS A 1 125 ? -11.772 5.980 -3.894 1.00 93.00 125 CYS A C 1
ATOM 958 O O . CYS A 1 125 ? -11.435 7.005 -4.484 1.00 93.00 125 CYS A O 1
ATOM 960 N N . ARG A 1 126 ? -12.018 5.967 -2.580 1.00 93.25 126 ARG A N 1
ATOM 961 C CA . ARG A 1 126 ? -11.762 7.110 -1.700 1.00 93.25 126 ARG A CA 1
ATOM 962 C C . ARG A 1 126 ? -10.486 6.856 -0.911 1.00 93.25 126 ARG A C 1
ATOM 964 O O . ARG A 1 126 ? -10.461 5.991 -0.041 1.00 93.25 126 ARG A O 1
ATOM 971 N N . VAL A 1 127 ? -9.452 7.640 -1.189 1.00 92.19 127 VAL A N 1
ATOM 972 C CA . VAL A 1 127 ? -8.191 7.604 -0.441 1.00 92.19 127 VAL A CA 1
ATOM 973 C C . VAL A 1 127 ? -8.212 8.696 0.625 1.00 92.19 127 VAL A C 1
ATOM 975 O O . VAL A 1 127 ? -8.586 9.835 0.350 1.00 92.19 127 VAL A O 1
ATOM 978 N N . ARG A 1 128 ? -7.822 8.348 1.854 1.00 90.00 128 ARG A N 1
ATOM 979 C CA . ARG A 1 128 ? -7.548 9.308 2.932 1.00 90.00 128 ARG A CA 1
ATOM 980 C C . ARG A 1 128 ? -6.046 9.342 3.173 1.00 90.00 128 ARG A C 1
ATOM 982 O O . ARG A 1 128 ? -5.433 8.293 3.354 1.00 90.00 128 ARG A O 1
ATOM 989 N N . LEU A 1 129 ? -5.469 10.538 3.142 1.00 89.69 129 LEU A N 1
ATOM 990 C CA . LEU A 1 129 ? -4.045 10.754 3.371 1.00 89.69 129 LEU A CA 1
ATOM 991 C C . LEU A 1 129 ? -3.824 11.115 4.836 1.00 89.69 129 LEU A C 1
ATOM 993 O O . LEU A 1 129 ? -4.440 12.053 5.337 1.00 89.69 129 LEU A O 1
ATOM 997 N N . TYR A 1 130 ? -2.938 10.381 5.502 1.00 86.88 130 TYR A N 1
ATOM 998 C CA . TYR A 1 130 ? -2.569 10.629 6.890 1.00 86.88 130 TYR A CA 1
ATOM 999 C C . TYR A 1 130 ? -1.142 11.166 6.954 1.00 86.88 130 TYR A C 1
ATOM 1001 O O . TYR A 1 130 ? -0.210 10.526 6.469 1.00 86.88 130 TYR A O 1
ATOM 1009 N N . GLN A 1 131 ? -0.972 12.330 7.568 1.00 80.50 131 GLN A N 1
ATOM 1010 C CA . GLN A 1 131 ? 0.328 12.940 7.838 1.00 80.50 131 GLN A CA 1
ATOM 1011 C C . GLN A 1 131 ? 0.641 12.755 9.328 1.00 80.50 131 GLN A C 1
ATOM 1013 O O . GLN A 1 131 ? -0.284 12.838 10.126 1.00 80.50 131 GLN A O 1
ATOM 1018 N N . ASN A 1 132 ? 1.903 12.448 9.665 1.00 68.75 132 ASN A N 1
ATOM 1019 C CA . ASN A 1 132 ? 2.480 12.224 11.006 1.00 68.75 132 ASN A CA 1
ATOM 1020 C C . ASN A 1 132 ? 1.533 12.317 12.225 1.00 68.75 132 ASN A C 1
ATOM 1022 O O . ASN A 1 132 ? 0.907 13.335 12.491 1.00 68.75 132 ASN A O 1
ATOM 1026 N N . SER A 1 133 ? 1.536 11.280 13.065 1.00 55.34 133 SER A N 1
ATOM 1027 C CA . SER A 1 133 ? 0.887 11.317 14.380 1.00 55.34 133 SER A CA 1
ATOM 1028 C C . SER A 1 133 ? 1.825 11.925 15.435 1.00 55.34 133 SER A C 1
ATOM 1030 O O . SER A 1 133 ? 2.965 11.460 15.493 1.00 55.34 133 SER A O 1
ATOM 1032 N N . PRO A 1 134 ? 1.408 12.845 16.329 1.00 57.94 134 PRO A N 1
ATOM 1033 C CA . PRO A 1 134 ? 0.174 13.629 16.426 1.00 57.94 134 PRO A CA 1
ATOM 1034 C C . PRO A 1 134 ? 0.389 15.077 15.951 1.00 57.94 134 PRO A C 1
ATOM 1036 O O . PRO A 1 134 ? 1.446 15.666 16.163 1.00 57.94 134 PRO A O 1
ATOM 1039 N N . LEU A 1 135 ? -0.637 15.676 15.362 1.00 56.75 135 LEU A N 1
ATOM 1040 C CA . LEU A 1 135 ? -0.658 17.119 15.162 1.00 56.75 135 LEU A CA 1
ATOM 1041 C C . LEU A 1 135 ? -1.299 17.705 16.414 1.00 56.75 135 LEU A C 1
ATOM 1043 O O . LEU A 1 135 ? -2.448 17.373 16.710 1.00 56.75 135 LEU A O 1
ATOM 1047 N N . SER A 1 136 ? -0.566 18.535 17.163 1.00 56.50 136 SER A N 1
ATOM 1048 C CA . SER A 1 136 ? -1.229 19.477 18.066 1.00 56.50 136 SER A CA 1
ATOM 1049 C C . SER A 1 136 ? -2.280 20.222 17.238 1.00 56.50 136 SER A C 1
ATOM 1051 O O . SER A 1 136 ? -2.090 20.425 16.034 1.00 56.50 136 SER A O 1
ATOM 1053 N N . GLY A 1 137 ? -3.407 20.611 17.838 1.00 58.12 137 GLY A N 1
ATOM 1054 C CA . GLY A 1 137 ? -4.502 21.309 17.142 1.00 58.12 137 GLY A CA 1
ATOM 1055 C C . GLY A 1 137 ? -4.123 22.640 16.464 1.00 58.12 137 GLY A C 1
ATOM 1056 O O . GLY A 1 137 ? -5.005 23.357 16.015 1.00 58.12 137 GLY A O 1
ATOM 1057 N N . GLU A 1 138 ? -2.835 22.967 16.402 1.00 59.25 138 GLU A N 1
ATOM 1058 C CA . GLU A 1 138 ? -2.222 24.174 15.861 1.00 59.25 138 GLU A CA 1
ATOM 1059 C C . GLU A 1 138 ? -1.859 24.052 14.371 1.00 59.25 138 GLU A C 1
ATOM 1061 O O . GLU A 1 138 ? -1.728 25.070 13.694 1.00 59.25 138 GLU A O 1
ATOM 1066 N N . PHE A 1 139 ? -1.702 22.837 13.827 1.00 67.69 139 PHE A N 1
ATOM 1067 C CA . PHE A 1 139 ? -1.429 22.658 12.396 1.00 67.69 139 PHE A CA 1
ATOM 1068 C C . PHE A 1 139 ? -2.727 22.471 11.603 1.00 67.69 139 PHE A C 1
ATOM 1070 O O . PHE A 1 139 ? -3.178 21.349 11.361 1.00 67.69 139 PHE A O 1
ATOM 1077 N N . ASP A 1 140 ? -3.299 23.597 11.181 1.00 71.31 140 ASP A N 1
ATOM 1078 C CA . ASP A 1 140 ? -4.472 23.663 10.307 1.00 71.31 140 ASP A CA 1
ATOM 1079 C C . ASP A 1 140 ? -4.145 24.478 9.042 1.00 71.31 140 ASP A C 1
ATOM 1081 O O . ASP A 1 140 ? -4.308 25.703 9.009 1.00 71.31 140 ASP A O 1
ATOM 1085 N N . PRO A 1 141 ? -3.564 23.841 8.006 1.00 74.69 141 PRO A N 1
ATOM 1086 C CA . PRO A 1 141 ? -3.158 24.556 6.810 1.00 74.69 141 PRO A CA 1
ATOM 1087 C C . PRO A 1 141 ? -4.388 24.949 5.983 1.00 74.69 141 PRO A C 1
ATOM 1089 O O . PRO A 1 141 ? -5.102 24.101 5.446 1.00 74.69 141 PRO A O 1
ATOM 1092 N N . TRP A 1 142 ? -4.579 26.255 5.801 1.00 81.00 142 TRP A N 1
ATOM 1093 C CA . TRP A 1 142 ? -5.614 26.836 4.944 1.00 81.00 142 TRP A CA 1
ATOM 1094 C C . TRP A 1 142 ? -5.287 26.624 3.459 1.00 81.00 142 TRP A C 1
ATOM 1096 O O . TRP A 1 142 ? -4.864 27.537 2.750 1.00 81.00 142 TRP A O 1
ATOM 1106 N N . VAL A 1 143 ? -5.484 25.400 2.971 1.00 88.56 143 VAL A N 1
ATOM 1107 C CA . VAL A 1 143 ? -5.285 25.035 1.562 1.00 88.56 143 VAL A CA 1
ATOM 1108 C C . VAL A 1 143 ? -6.639 24.876 0.884 1.00 88.56 143 VAL A C 1
ATOM 1110 O O . VAL A 1 143 ? -7.433 24.008 1.250 1.00 88.56 143 VAL A O 1
ATOM 1113 N N . ARG A 1 144 ? -6.906 25.705 -0.130 1.00 91.25 144 ARG A N 1
ATOM 1114 C CA . ARG A 1 144 ? -8.113 25.586 -0.958 1.00 91.25 144 ARG A CA 1
ATOM 1115 C C . ARG A 1 144 ? -7.940 24.481 -1.989 1.00 91.25 144 ARG A C 1
ATOM 1117 O O . ARG A 1 144 ? -6.992 24.486 -2.769 1.00 91.25 144 ARG A O 1
ATOM 1124 N N . LEU A 1 145 ? -8.897 23.567 -2.013 1.00 91.75 145 LEU A N 1
ATOM 1125 C CA . LEU A 1 145 ? -9.027 22.525 -3.018 1.00 91.75 145 LEU A CA 1
ATOM 1126 C C . LEU A 1 145 ? -9.914 23.006 -4.174 1.00 91.75 145 LEU A C 1
ATOM 1128 O O . LEU A 1 145 ? -10.708 23.947 -4.050 1.00 91.75 145 LEU A O 1
ATOM 1132 N N . VAL A 1 146 ? -9.802 22.317 -5.309 1.00 92.25 146 VAL A N 1
ATOM 1133 C CA . VAL A 1 146 ? -10.740 22.471 -6.429 1.00 92.25 146 VAL A CA 1
ATOM 1134 C C . VAL A 1 146 ? -12.166 22.210 -5.931 1.00 92.25 146 VAL A C 1
ATOM 1136 O O . VAL A 1 146 ? -12.395 21.323 -5.110 1.00 92.25 146 VAL A O 1
ATOM 1139 N N . GLY A 1 147 ? -13.125 23.011 -6.399 1.00 90.62 147 GLY A N 1
ATOM 1140 C CA . GLY A 1 147 ? -14.512 22.957 -5.925 1.00 90.62 147 GLY A CA 1
ATOM 1141 C C . GLY A 1 147 ? -14.784 23.778 -4.659 1.00 90.62 147 GLY A C 1
ATOM 1142 O O . GLY A 1 147 ? -15.870 23.683 -4.102 1.00 90.62 147 GLY A O 1
ATOM 1143 N N . GLY A 1 148 ? -13.827 24.595 -4.200 1.00 89.31 148 GLY A N 1
ATOM 1144 C CA . GLY A 1 148 ? -14.039 25.554 -3.106 1.00 89.31 148 GLY A CA 1
ATOM 1145 C C . GLY A 1 148 ? -13.987 24.951 -1.701 1.00 89.31 148 GLY A C 1
ATOM 1146 O O . GLY A 1 148 ? -14.236 25.661 -0.730 1.00 89.31 148 GLY A O 1
ATOM 1147 N N . LEU A 1 149 ? -13.641 23.669 -1.586 1.00 88.19 149 LEU A N 1
ATOM 1148 C CA . LEU A 1 149 ? -13.459 22.992 -0.308 1.00 88.19 149 LEU A CA 1
ATOM 1149 C C . LEU A 1 149 ? -12.115 23.364 0.321 1.00 88.19 149 LEU A C 1
ATOM 1151 O O . LEU A 1 149 ? -11.142 23.645 -0.378 1.00 88.19 149 LEU A O 1
ATOM 1155 N N . TRP A 1 150 ? -12.048 23.313 1.645 1.00 87.94 150 TRP A N 1
ATOM 1156 C CA . TRP A 1 150 ? -10.791 23.414 2.380 1.00 87.94 150 TRP A CA 1
ATOM 1157 C C . TRP A 1 150 ? -10.212 22.024 2.619 1.00 87.94 150 TRP A C 1
ATOM 1159 O O . TRP A 1 150 ? -10.946 21.070 2.895 1.00 87.94 150 TRP A O 1
ATOM 1169 N N . TYR A 1 151 ? -8.893 21.903 2.496 1.00 86.12 151 TYR A N 1
ATOM 1170 C CA . TYR A 1 151 ? -8.191 20.692 2.885 1.00 86.12 151 TYR A CA 1
ATOM 1171 C C . TYR A 1 151 ? -8.378 20.459 4.382 1.00 86.12 151 TYR A C 1
ATOM 1173 O O . TYR A 1 151 ? -8.085 21.331 5.193 1.00 86.12 151 TYR A O 1
ATOM 1181 N N . ARG A 1 152 ? -8.853 19.265 4.740 1.00 82.50 152 ARG A N 1
ATOM 1182 C CA . ARG A 1 152 ? -8.981 18.839 6.131 1.00 82.50 152 ARG A CA 1
ATOM 1183 C C . ARG A 1 152 ? -8.039 17.682 6.386 1.00 82.50 152 ARG A C 1
ATOM 1185 O O . ARG A 1 152 ? -8.103 16.650 5.718 1.00 82.50 152 ARG A O 1
ATOM 1192 N N . LEU A 1 153 ? -7.200 17.861 7.389 1.00 80.69 153 LEU A N 1
ATOM 1193 C CA . LEU A 1 153 ? -6.211 16.883 7.789 1.00 80.69 153 LEU A CA 1
ATOM 1194 C C . LEU A 1 153 ? -6.883 15.658 8.422 1.00 80.69 153 LEU A C 1
ATOM 1196 O O . LEU A 1 153 ? -7.663 15.786 9.369 1.00 80.69 153 LEU A O 1
ATOM 1200 N N . ALA A 1 154 ? -6.604 14.471 7.879 1.00 82.69 154 ALA A N 1
ATOM 1201 C CA . ALA A 1 154 ? -7.100 13.219 8.442 1.00 82.69 154 ALA A CA 1
ATOM 1202 C C . ALA A 1 154 ? -6.239 12.787 9.634 1.00 82.69 154 ALA A C 1
ATOM 1204 O O . ALA A 1 154 ? -5.024 13.002 9.649 1.00 82.69 154 ALA A O 1
ATOM 1205 N N . ARG A 1 155 ? -6.862 12.140 10.621 1.00 80.88 155 ARG A N 1
ATOM 1206 C CA . ARG A 1 155 ? -6.203 11.749 11.869 1.00 80.88 155 ARG A CA 1
ATOM 1207 C C . ARG A 1 155 ? -6.176 10.234 12.004 1.00 80.88 155 ARG A C 1
ATOM 1209 O O . ARG A 1 155 ? -7.192 9.598 12.262 1.00 80.88 155 ARG A O 1
ATOM 1216 N N . LEU A 1 156 ? -4.994 9.658 11.785 1.00 87.12 156 LEU A N 1
ATOM 1217 C CA . LEU A 1 156 ? -4.836 8.211 11.640 1.00 87.12 156 LEU A CA 1
ATOM 1218 C C . LEU A 1 156 ? -5.287 7.434 12.873 1.00 87.12 156 LEU A C 1
ATOM 1220 O O . LEU A 1 156 ? -5.936 6.405 12.729 1.00 87.12 156 LEU A O 1
ATOM 1224 N N . ARG A 1 157 ? -4.896 7.873 14.075 1.00 85.56 157 ARG A N 1
ATOM 1225 C CA . ARG A 1 157 ? -5.122 7.076 15.287 1.00 85.56 157 ARG A CA 1
ATOM 1226 C C . ARG A 1 157 ? -6.601 7.036 15.663 1.00 85.56 157 ARG A C 1
ATOM 1228 O O . ARG A 1 157 ? -7.099 5.989 16.059 1.00 85.56 157 ARG A O 1
ATOM 1235 N N . GLU A 1 158 ? -7.291 8.151 15.490 1.00 85.94 158 GLU A N 1
ATOM 1236 C CA . GLU A 1 158 ? -8.713 8.332 15.742 1.00 85.94 158 GLU A CA 1
ATOM 1237 C C . GLU A 1 158 ? -9.546 7.576 14.705 1.00 85.94 158 GLU A C 1
ATOM 1239 O O . GLU A 1 158 ? -10.405 6.779 15.081 1.00 85.94 158 GLU A O 1
ATOM 1244 N N . ASP A 1 159 ? -9.235 7.733 13.414 1.00 88.69 159 ASP A N 1
ATOM 1245 C CA . ASP A 1 159 ? -9.911 6.987 12.346 1.00 88.69 159 ASP A CA 1
ATOM 1246 C C . ASP A 1 159 ? -9.688 5.473 12.497 1.00 88.69 159 ASP A C 1
ATOM 1248 O O . ASP A 1 159 ? -10.612 4.688 12.281 1.00 88.69 159 ASP A O 1
ATOM 1252 N N . LEU A 1 160 ? -8.489 5.046 12.915 1.00 91.25 160 LEU A N 1
ATOM 1253 C CA . LEU A 1 160 ? -8.191 3.641 13.198 1.00 91.25 160 LEU A CA 1
ATOM 1254 C C . LEU A 1 160 ? -8.980 3.123 14.406 1.00 91.25 160 LEU A C 1
ATOM 1256 O O . LEU A 1 160 ? -9.528 2.025 14.339 1.00 91.25 160 LEU A O 1
ATOM 1260 N N . HIS A 1 161 ? -9.067 3.899 15.490 1.00 90.56 161 HIS A N 1
ATOM 1261 C CA . HIS A 1 161 ? -9.869 3.535 16.659 1.00 90.56 161 HIS A CA 1
ATOM 1262 C C . HIS A 1 161 ? -11.338 3.323 16.272 1.00 90.56 161 HIS A C 1
ATOM 1264 O O . HIS A 1 161 ? -11.905 2.274 16.578 1.00 90.56 161 HIS A O 1
ATOM 1270 N N . VAL A 1 162 ? -11.929 4.277 15.544 1.00 90.88 162 VAL A N 1
ATOM 1271 C CA . VAL A 1 162 ? -13.313 4.183 15.055 1.00 90.88 162 VAL A CA 1
ATOM 1272 C C . VAL A 1 162 ? -13.490 2.974 14.137 1.00 90.88 162 VAL A C 1
ATOM 1274 O O . VAL A 1 162 ? -14.440 2.217 14.308 1.00 90.88 162 VAL A O 1
ATOM 1277 N N . ALA A 1 163 ? -12.557 2.737 13.210 1.00 93.88 163 ALA A N 1
ATOM 1278 C CA . ALA A 1 163 ? -12.628 1.598 12.297 1.00 93.88 163 ALA A CA 1
ATOM 1279 C C . ALA A 1 163 ? -12.595 0.244 13.027 1.00 93.88 163 ALA A C 1
ATOM 1281 O O . ALA A 1 163 ? -13.329 -0.666 12.649 1.00 93.88 163 ALA A O 1
ATOM 1282 N N . ILE A 1 164 ? -11.774 0.106 14.075 1.00 94.69 164 ILE A N 1
ATOM 1283 C CA . ILE A 1 164 ? -11.717 -1.118 14.889 1.00 94.69 164 ILE A CA 1
ATOM 1284 C C . ILE A 1 164 ? -12.996 -1.273 15.715 1.00 94.69 164 ILE A C 1
ATOM 1286 O O . ILE A 1 164 ? -13.597 -2.348 15.717 1.00 94.69 164 ILE A O 1
ATOM 1290 N N . ARG A 1 165 ? -13.430 -0.202 16.391 1.00 92.44 165 ARG A N 1
ATOM 1291 C CA . ARG A 1 165 ? -14.651 -0.193 17.206 1.00 92.44 165 ARG A CA 1
ATOM 1292 C C . ARG A 1 165 ? -15.876 -0.598 16.384 1.00 92.44 165 ARG A C 1
ATOM 1294 O O . ARG A 1 165 ? -16.651 -1.447 16.820 1.00 92.44 165 ARG A O 1
ATOM 1301 N N . ASP A 1 166 ? -16.015 -0.051 15.180 1.00 94.56 166 ASP A N 1
ATOM 1302 C CA . ASP A 1 166 ? -17.198 -0.240 14.335 1.00 94.56 166 ASP A CA 1
ATOM 1303 C C . ASP A 1 166 ? -17.148 -1.536 13.497 1.00 94.56 166 ASP A C 1
ATOM 1305 O O . ASP A 1 166 ? -18.125 -1.877 12.823 1.00 94.56 166 ASP A O 1
ATOM 1309 N N . ALA A 1 167 ? -16.042 -2.292 13.534 1.00 96.44 167 ALA A N 1
ATOM 1310 C CA . ALA A 1 167 ? -15.913 -3.559 12.816 1.00 96.44 167 ALA A CA 1
ATOM 1311 C C . ALA A 1 167 ? -16.929 -4.599 13.323 1.00 96.44 167 ALA A C 1
ATOM 1313 O O . ALA A 1 167 ? -17.104 -4.777 14.526 1.00 96.44 167 ALA A O 1
ATOM 1314 N N . ARG A 1 168 ? -17.598 -5.318 12.409 1.00 96.12 168 ARG A N 1
ATOM 1315 C CA . ARG A 1 168 ? -18.657 -6.294 12.762 1.00 96.12 168 ARG A CA 1
ATOM 1316 C C . ARG A 1 168 ? -18.384 -7.735 12.343 1.00 96.12 168 ARG A C 1
ATOM 1318 O O . ARG A 1 168 ? -19.068 -8.634 12.807 1.00 96.12 168 ARG A O 1
ATOM 1325 N N . GLN A 1 169 ? -17.449 -7.963 11.420 1.00 96.12 169 GLN A N 1
ATOM 1326 C CA . GLN A 1 169 ? -17.265 -9.278 10.789 1.00 96.12 169 GLN A CA 1
ATOM 1327 C C . GLN A 1 169 ? -15.848 -9.813 10.947 1.00 96.12 169 GLN A C 1
ATOM 1329 O O . GLN A 1 169 ? -15.661 -10.967 11.338 1.00 96.12 169 GLN A O 1
ATOM 1334 N N . PHE A 1 170 ? -14.856 -8.995 10.602 1.00 96.00 170 PHE A N 1
ATOM 1335 C CA . PHE A 1 170 ? -13.456 -9.346 10.756 1.00 96.00 170 PHE A CA 1
ATOM 1336 C C . PHE A 1 170 ? -12.575 -8.106 10.914 1.00 96.00 170 PHE A C 1
ATOM 1338 O O . PHE A 1 170 ? -12.949 -7.008 10.494 1.00 96.00 170 PHE A O 1
ATOM 1345 N N . LEU A 1 171 ? -11.393 -8.317 11.476 1.00 95.62 171 LEU A N 1
ATOM 1346 C CA . LEU A 1 171 ? -10.295 -7.366 11.578 1.00 95.62 171 LEU A CA 1
ATOM 1347 C C . LEU A 1 171 ? -9.021 -8.082 11.146 1.00 95.62 171 LEU A C 1
ATOM 1349 O O . LEU A 1 171 ? -8.747 -9.171 11.621 1.00 95.62 171 LEU A O 1
ATOM 1353 N N . TYR A 1 172 ? -8.241 -7.476 10.253 1.00 95.44 172 TYR A N 1
ATOM 1354 C CA . TYR A 1 172 ? -6.935 -8.006 9.866 1.00 95.44 172 TYR A CA 1
ATOM 1355 C C . TYR A 1 172 ? -5.854 -6.998 10.236 1.00 95.44 172 TYR A C 1
ATOM 1357 O O . TYR A 1 172 ? -5.870 -5.863 9.755 1.00 95.44 172 TYR A O 1
ATOM 1365 N N . VAL A 1 173 ? -4.920 -7.412 11.093 1.00 93.31 173 VAL A N 1
ATOM 1366 C CA . VAL A 1 173 ? -3.811 -6.573 11.557 1.00 93.31 173 VAL A CA 1
ATOM 1367 C C . VAL A 1 173 ? -2.495 -7.229 11.163 1.00 93.31 173 VAL A C 1
ATOM 1369 O O . VAL A 1 173 ? -2.186 -8.339 11.586 1.00 93.31 173 VAL A O 1
ATOM 1372 N N . ALA A 1 174 ? -1.698 -6.518 10.370 1.00 94.50 174 ALA A N 1
ATOM 1373 C CA . ALA A 1 174 ? -0.361 -6.938 9.983 1.00 94.50 174 ALA A CA 1
ATOM 1374 C C . ALA A 1 174 ? 0.610 -5.766 10.140 1.00 94.50 174 ALA A C 1
ATOM 1376 O O . ALA A 1 174 ? 0.309 -4.635 9.759 1.00 94.50 174 ALA A O 1
ATOM 1377 N N . GLY A 1 175 ? 1.788 -6.037 10.692 1.00 93.25 175 GLY A N 1
ATOM 1378 C CA . GLY A 1 175 ? 2.842 -5.047 10.865 1.00 93.25 175 GLY A CA 1
ATOM 1379 C C . GLY A 1 175 ? 4.153 -5.715 11.251 1.00 93.25 175 GLY A C 1
ATOM 1380 O O . GLY A 1 175 ? 4.158 -6.834 11.758 1.00 93.25 175 GLY A O 1
ATOM 1381 N N . CYS A 1 176 ? 5.273 -5.025 11.029 1.00 94.81 176 CYS A N 1
ATOM 1382 C CA . CYS A 1 176 ? 6.589 -5.520 11.447 1.00 94.81 176 CYS A CA 1
ATOM 1383 C C . CYS A 1 176 ? 6.680 -5.712 12.971 1.00 94.81 176 CYS A C 1
ATOM 1385 O O . CYS A 1 176 ? 7.452 -6.537 13.445 1.00 94.81 176 CYS A O 1
ATOM 1387 N N . SER A 1 177 ? 5.904 -4.931 13.729 1.00 95.19 177 SER A N 1
ATOM 1388 C CA . SER A 1 177 ? 5.718 -5.066 15.170 1.00 95.19 177 SER A CA 1
ATOM 1389 C C . SER A 1 177 ? 4.353 -4.500 15.557 1.00 95.19 177 SER A C 1
ATOM 1391 O O . SER A 1 177 ? 3.936 -3.469 15.024 1.00 95.19 177 SER A O 1
ATOM 1393 N N . VAL A 1 178 ? 3.662 -5.170 16.478 1.00 93.69 178 VAL A N 1
ATOM 1394 C CA . VAL A 1 178 ? 2.371 -4.736 17.023 1.00 93.69 178 VAL A CA 1
ATOM 1395 C C . VAL A 1 178 ? 2.509 -4.651 18.537 1.00 93.69 178 VAL A C 1
ATOM 1397 O O . VAL A 1 178 ? 2.736 -5.658 19.201 1.00 93.69 178 VAL A O 1
ATOM 1400 N N . ASN A 1 179 ? 2.375 -3.443 19.086 1.00 94.44 179 ASN A N 1
ATOM 1401 C CA . ASN A 1 179 ? 2.378 -3.220 20.527 1.00 94.44 179 ASN A CA 1
ATOM 1402 C C . ASN A 1 179 ? 0.937 -3.067 21.023 1.00 94.44 179 ASN A C 1
ATOM 1404 O O . ASN A 1 179 ? 0.281 -2.067 20.739 1.00 94.44 179 ASN A O 1
ATOM 1408 N N . THR A 1 180 ? 0.454 -4.051 21.775 1.00 94.75 180 THR A N 1
ATOM 1409 C CA . THR A 1 180 ? -0.913 -4.077 22.309 1.00 94.75 180 THR A CA 1
ATOM 1410 C C . THR A 1 180 ? -1.141 -3.077 23.439 1.00 94.75 180 THR A C 1
ATOM 1412 O O . THR A 1 180 ? -2.287 -2.729 23.694 1.00 94.75 180 THR A O 1
ATOM 1415 N N . ALA A 1 181 ? -0.083 -2.573 24.078 1.00 95.12 181 ALA A N 1
ATOM 1416 C CA . ALA A 1 181 ? -0.176 -1.641 25.200 1.00 95.12 181 ALA A CA 1
ATOM 1417 C C . ALA A 1 181 ? -0.325 -0.169 24.771 1.00 95.12 181 ALA A C 1
ATOM 1419 O O . ALA A 1 181 ? -0.424 0.716 25.618 1.00 95.12 181 ALA A O 1
ATOM 1420 N N . ILE A 1 182 ? -0.314 0.137 23.467 1.00 91.38 182 ILE A N 1
ATOM 1421 C CA . ILE A 1 182 ? -0.491 1.519 23.009 1.00 91.38 182 ILE A CA 1
ATOM 1422 C C . ILE A 1 182 ? -1.952 1.947 23.127 1.00 91.38 182 ILE A C 1
ATOM 1424 O O . ILE A 1 182 ? -2.856 1.209 22.745 1.00 91.38 182 ILE A O 1
ATOM 1428 N N . THR A 1 183 ? -2.173 3.184 23.553 1.00 89.88 183 THR A N 1
ATOM 1429 C CA . THR A 1 183 ? -3.452 3.882 23.394 1.00 89.88 183 THR A CA 1
ATOM 1430 C C . THR A 1 183 ? -3.468 4.632 22.062 1.00 89.88 183 THR A C 1
ATOM 1432 O O . THR A 1 183 ? -2.499 5.331 21.723 1.00 89.88 183 THR A O 1
ATOM 1435 N N . LEU A 1 184 ? -4.535 4.439 21.277 1.00 87.12 184 LEU A N 1
ATOM 1436 C CA . LEU A 1 184 ? -4.709 5.095 19.975 1.00 87.12 184 LEU A CA 1
ATOM 1437 C C . LEU A 1 184 ? -5.125 6.559 20.163 1.00 87.12 184 LEU A C 1
ATOM 1439 O O . LEU A 1 184 ? -4.446 7.462 19.677 1.00 87.12 184 LEU A O 1
ATOM 1443 N N . VAL A 1 185 ? -6.193 6.796 20.918 1.00 83.88 185 VAL A N 1
ATOM 1444 C CA . VAL A 1 185 ? -6.673 8.141 21.250 1.00 83.88 185 VAL A CA 1
ATOM 1445 C C . VAL A 1 185 ? -5.962 8.595 22.525 1.00 83.88 185 VAL A C 1
ATOM 1447 O O . VAL A 1 185 ? -5.945 7.865 23.511 1.00 83.88 185 VAL A O 1
ATOM 1450 N N . ARG A 1 186 ? -5.296 9.754 22.481 1.00 75.25 186 ARG A N 1
ATOM 1451 C CA . ARG A 1 186 ? -4.497 10.285 23.608 1.00 75.25 186 ARG A CA 1
ATOM 1452 C C . ARG A 1 186 ? -4.777 11.745 23.945 1.00 75.25 186 ARG A C 1
ATOM 1454 O O . ARG A 1 186 ? -4.329 12.208 24.985 1.00 75.25 186 ARG A O 1
ATOM 1461 N N . ASP A 1 187 ? -5.429 12.477 23.049 1.00 67.31 187 ASP A N 1
ATOM 1462 C CA . ASP A 1 187 ? -5.652 13.911 23.209 1.00 67.31 187 ASP A CA 1
ATOM 1463 C C . ASP A 1 187 ? -7.004 14.162 23.888 1.00 67.31 187 ASP A C 1
ATOM 1465 O O . ASP A 1 187 ? -8.057 13.807 23.350 1.00 67.31 187 ASP A O 1
ATOM 1469 N N . ALA A 1 188 ? -6.963 14.789 25.066 1.00 58.47 188 ALA A N 1
ATOM 1470 C CA . ALA A 1 188 ? -8.141 15.134 25.857 1.00 58.47 188 ALA A CA 1
ATOM 1471 C C . ALA A 1 188 ? -9.067 16.132 25.137 1.00 58.47 188 ALA A C 1
ATOM 1473 O O . ALA A 1 188 ? -10.272 16.133 25.379 1.00 58.47 188 ALA A O 1
ATOM 1474 N N . ALA A 1 189 ? -8.532 16.950 24.221 1.00 58.81 189 ALA A N 1
ATOM 1475 C CA . ALA A 1 189 ? -9.321 17.925 23.469 1.00 58.81 189 ALA A CA 1
ATOM 1476 C C . ALA A 1 189 ? -10.281 17.278 22.453 1.00 58.81 189 ALA A C 1
ATOM 1478 O O . ALA A 1 189 ? -11.217 17.927 21.989 1.00 58.81 189 ALA A O 1
ATOM 1479 N N . TRP A 1 190 ? -10.065 16.005 22.101 1.00 61.44 190 TRP A N 1
ATOM 1480 C CA . TRP A 1 190 ? -10.809 15.302 21.052 1.00 61.44 190 TRP A CA 1
ATOM 1481 C C . TRP A 1 190 ? -11.170 13.875 21.473 1.00 61.44 190 TRP A C 1
ATOM 1483 O O . TRP A 1 190 ? -11.066 12.931 20.687 1.00 61.44 190 TRP A O 1
ATOM 1493 N N . MET A 1 191 ? -11.586 13.726 22.731 1.00 63.94 191 MET A N 1
ATOM 1494 C CA . MET A 1 191 ? -11.987 12.445 23.301 1.00 63.94 191 MET A CA 1
ATOM 1495 C C . MET A 1 191 ? -13.170 11.851 22.537 1.00 63.94 191 MET A C 1
ATOM 1497 O O . MET A 1 191 ? -14.264 12.413 22.488 1.00 63.94 191 MET A O 1
ATOM 1501 N N . ILE A 1 192 ? -12.949 10.671 21.966 1.00 71.38 192 ILE A N 1
ATOM 1502 C CA . ILE A 1 192 ? -14.034 9.794 21.543 1.00 71.38 192 ILE A CA 1
ATOM 1503 C C . ILE A 1 192 ? -14.587 9.152 22.826 1.00 71.38 192 ILE A C 1
ATOM 1505 O O . ILE A 1 192 ? -13.792 8.617 23.606 1.00 71.38 192 ILE A O 1
ATOM 1509 N N . PRO A 1 193 ? -15.910 9.197 23.074 1.00 68.88 193 PRO A N 1
ATOM 1510 C CA . PRO A 1 193 ? -16.504 8.521 24.223 1.00 68.88 193 PRO A CA 1
ATOM 1511 C C . PRO A 1 193 ? -16.044 7.060 24.282 1.00 68.88 193 PRO A C 1
ATOM 1513 O O . PRO A 1 193 ? -16.011 6.393 23.250 1.00 68.88 193 PRO A O 1
ATOM 1516 N N . GLU A 1 194 ? -15.663 6.591 25.473 1.00 70.69 194 GLU A N 1
ATOM 1517 C CA . GLU A 1 194 ? -15.188 5.217 25.739 1.00 70.69 194 GLU A CA 1
ATOM 1518 C C . GLU A 1 194 ? -13.806 4.848 25.160 1.00 70.69 194 GLU A C 1
ATOM 1520 O O . GLU A 1 194 ? -13.352 3.718 25.347 1.00 70.69 194 GLU A O 1
ATOM 1525 N N . ALA A 1 195 ? -13.109 5.779 24.498 1.00 76.06 195 ALA A N 1
ATOM 1526 C CA . ALA A 1 195 ? -11.767 5.550 23.954 1.00 76.06 195 ALA A CA 1
ATOM 1527 C C . ALA A 1 195 ? -10.630 5.901 24.928 1.00 76.06 195 ALA A C 1
ATOM 1529 O O . ALA A 1 195 ? -9.478 5.547 24.667 1.00 76.06 195 ALA A O 1
ATOM 1530 N N . ASP A 1 196 ? -10.939 6.613 26.015 1.00 77.19 196 ASP A N 1
ATOM 1531 C CA . ASP A 1 196 ? -9.940 7.109 26.961 1.00 77.19 196 ASP A CA 1
ATOM 1532 C C . ASP A 1 196 ? -9.259 5.967 27.719 1.00 77.19 196 ASP A C 1
ATOM 1534 O O . ASP A 1 196 ? -9.911 5.048 28.216 1.00 77.19 196 ASP A O 1
ATOM 1538 N N . GLY A 1 197 ? -7.929 6.004 27.764 1.00 79.75 197 GLY A N 1
ATOM 1539 C CA . GLY A 1 197 ? -7.099 4.983 28.404 1.00 79.75 197 GLY A CA 1
ATOM 1540 C C . GLY A 1 197 ? -7.155 3.581 27.779 1.00 79.75 197 GLY A C 1
ATOM 1541 O O . GLY A 1 197 ? -6.355 2.735 28.171 1.00 79.75 197 GLY A O 1
ATOM 1542 N N . VAL A 1 198 ? -8.029 3.320 26.799 1.00 88.12 198 VAL A N 1
ATOM 1543 C CA . VAL A 1 198 ? -8.200 1.982 26.215 1.00 88.12 198 VAL A CA 1
ATOM 1544 C C . VAL A 1 198 ? -7.021 1.641 25.312 1.00 88.12 198 VAL A C 1
ATOM 1546 O O . VAL A 1 198 ? -6.728 2.313 24.314 1.00 88.12 198 VAL A O 1
ATOM 1549 N N . THR A 1 199 ? -6.342 0.552 25.654 1.00 93.88 199 THR A N 1
ATOM 1550 C CA . THR A 1 199 ? -5.224 0.037 24.869 1.00 93.88 199 THR A CA 1
ATOM 1551 C C . THR A 1 199 ? -5.713 -0.688 23.614 1.00 93.88 199 THR A C 1
ATOM 1553 O O . THR A 1 199 ? -6.826 -1.215 23.554 1.00 93.88 199 THR A O 1
ATOM 1556 N N . LEU A 1 200 ? -4.862 -0.765 22.588 1.00 94.62 200 LEU A N 1
ATOM 1557 C CA . LEU A 1 200 ? -5.149 -1.521 21.367 1.00 94.62 200 LEU A CA 1
ATOM 1558 C C . LEU A 1 200 ? -5.491 -2.987 21.682 1.00 94.62 200 LEU A C 1
ATOM 1560 O O . LEU A 1 200 ? -6.398 -3.548 21.075 1.00 94.62 200 LEU A O 1
ATOM 1564 N N . GLY A 1 201 ? -4.792 -3.601 22.639 1.00 95.56 201 GLY A N 1
ATOM 1565 C CA . GLY A 1 201 ? -5.038 -4.979 23.061 1.00 95.56 201 GLY A CA 1
ATOM 1566 C C . GLY A 1 201 ? -6.413 -5.179 23.693 1.00 95.56 201 GLY A C 1
ATOM 1567 O O . GLY A 1 201 ? -7.097 -6.146 23.364 1.00 95.56 201 GLY A O 1
ATOM 1568 N N . GLU A 1 202 ? -6.839 -4.263 24.564 1.00 95.19 202 GLU A N 1
ATOM 1569 C CA . GLU A 1 202 ? -8.180 -4.299 25.160 1.00 95.19 202 GLU A CA 1
ATOM 1570 C C . GLU A 1 202 ? -9.264 -4.092 24.108 1.00 95.19 202 GLU A C 1
ATOM 1572 O O . GLU A 1 202 ? -10.259 -4.812 24.114 1.00 95.19 202 GLU A O 1
ATOM 1577 N N . LEU A 1 203 ? -9.054 -3.159 23.174 1.00 94.38 203 LEU A N 1
ATOM 1578 C CA . LEU A 1 203 ? -9.998 -2.908 22.091 1.00 94.38 203 LEU A CA 1
ATOM 1579 C C . LEU A 1 203 ? -10.176 -4.154 21.216 1.00 94.38 203 LEU A C 1
ATOM 1581 O O . LEU A 1 203 ? -11.303 -4.568 20.965 1.00 94.38 203 LEU A O 1
ATOM 1585 N N . LEU A 1 204 ? -9.078 -4.791 20.803 1.00 95.81 204 LEU A N 1
ATOM 1586 C CA . LEU A 1 204 ? -9.135 -6.029 20.024 1.00 95.81 204 LEU A CA 1
ATOM 1587 C C . LEU A 1 204 ? -9.815 -7.158 20.809 1.00 95.81 204 LEU A C 1
ATOM 1589 O O . LEU A 1 204 ? -10.662 -7.848 20.251 1.00 95.81 204 LEU A O 1
ATOM 1593 N N . ARG A 1 205 ? -9.513 -7.312 22.106 1.00 96.00 205 ARG A N 1
ATOM 1594 C CA . ARG A 1 205 ? -10.164 -8.322 22.955 1.00 96.00 205 ARG A CA 1
ATOM 1595 C C . ARG A 1 205 ? -11.678 -8.116 23.020 1.00 96.00 205 ARG A C 1
ATOM 1597 O O . ARG A 1 205 ? -12.405 -9.062 22.756 1.00 96.00 205 ARG A O 1
ATOM 1604 N N . ARG A 1 206 ? -12.144 -6.882 23.252 1.00 95.12 206 ARG A N 1
ATOM 1605 C CA . ARG A 1 206 ? -13.582 -6.554 23.238 1.00 95.12 206 ARG A CA 1
ATOM 1606 C C . ARG A 1 206 ? -14.236 -6.951 21.913 1.00 95.12 206 ARG A C 1
ATOM 1608 O O . ARG A 1 206 ? -15.282 -7.588 21.913 1.00 95.12 206 ARG A O 1
ATOM 1615 N N . LYS A 1 207 ? -13.589 -6.659 20.778 1.00 96.25 207 LYS A N 1
ATOM 1616 C CA . LYS A 1 207 ? -14.104 -7.065 19.460 1.00 96.25 207 LYS A CA 1
ATOM 1617 C C . LYS A 1 207 ? -14.162 -8.586 19.289 1.00 96.25 207 LYS A C 1
ATOM 1619 O O . LYS A 1 207 ? -15.114 -9.077 18.688 1.00 96.25 207 LYS A O 1
ATOM 1624 N N . ALA A 1 208 ? -13.189 -9.326 19.815 1.00 96.06 208 ALA A N 1
ATOM 1625 C CA . ALA A 1 208 ? -13.231 -10.788 19.812 1.00 96.06 208 ALA A CA 1
ATOM 1626 C C . ALA A 1 208 ? -14.380 -11.331 20.677 1.00 96.06 208 ALA A C 1
ATOM 1628 O O . ALA A 1 208 ? -15.080 -12.244 20.243 1.00 96.06 208 ALA A O 1
ATOM 1629 N N . ASP A 1 209 ? -14.612 -10.735 21.851 1.00 97.12 209 ASP A N 1
ATOM 1630 C CA . ASP A 1 209 ? -15.711 -11.103 22.754 1.00 97.12 209 ASP A CA 1
ATOM 1631 C C . ASP A 1 209 ? -17.090 -10.823 22.120 1.00 97.12 209 ASP A C 1
ATOM 1633 O O . ASP A 1 209 ? -18.043 -11.569 22.332 1.00 97.12 209 ASP A O 1
ATOM 1637 N N . GLU A 1 210 ? -17.189 -9.801 21.264 1.00 96.25 210 GLU A N 1
ATOM 1638 C CA . GLU A 1 210 ? -18.365 -9.514 20.425 1.00 96.25 210 GLU A CA 1
ATOM 1639 C C . GLU A 1 210 ? -18.533 -10.481 19.231 1.00 96.25 210 GLU A C 1
ATOM 1641 O O . GLU A 1 210 ? -19.494 -10.372 18.467 1.00 96.25 210 GLU A O 1
ATOM 1646 N N . GLY A 1 211 ? -17.607 -11.425 19.036 1.00 96.25 211 GLY A N 1
ATOM 1647 C CA . GLY A 1 211 ? -17.643 -12.412 17.956 1.00 96.25 211 GLY A CA 1
ATOM 1648 C C . GLY A 1 211 ? -17.034 -11.946 16.628 1.00 96.25 211 GLY A C 1
ATOM 1649 O O . GLY A 1 211 ? -17.204 -12.620 15.607 1.00 96.25 211 GLY A O 1
ATOM 1650 N N . VAL A 1 212 ? -16.312 -10.819 16.600 1.00 97.38 212 VAL A N 1
ATOM 1651 C CA . VAL A 1 212 ? -15.559 -10.388 15.411 1.00 97.38 212 VAL A CA 1
ATOM 1652 C C . VAL A 1 212 ? -14.334 -11.280 15.233 1.00 97.38 212 VAL A C 1
ATOM 1654 O O . VAL A 1 212 ? -13.558 -11.487 16.163 1.00 97.38 212 VAL A O 1
ATOM 1657 N N . ARG A 1 213 ? -14.120 -11.787 14.014 1.00 96.12 213 ARG A N 1
ATOM 1658 C CA . ARG A 1 213 ? -12.939 -12.605 13.702 1.00 96.12 213 ARG A CA 1
ATOM 1659 C C . ARG A 1 213 ? -11.688 -11.733 13.619 1.00 96.12 213 ARG A C 1
ATOM 1661 O O . ARG A 1 213 ? -11.636 -10.836 12.779 1.00 96.12 213 ARG A O 1
ATOM 1668 N N . LEU A 1 214 ? -10.707 -12.006 14.470 1.00 91.62 214 LEU A N 1
ATOM 1669 C CA . LEU A 1 214 ? -9.380 -11.386 14.429 1.00 91.62 214 LEU A CA 1
ATOM 1670 C C . LEU A 1 214 ? -8.388 -12.254 13.648 1.00 91.62 214 LEU A C 1
ATOM 1672 O O . LEU A 1 214 ? -8.529 -13.497 13.717 1.00 91.62 214 LEU A O 1
#